Protein AF-A0A969SGY3-F1 (afdb_monomer_lite)

pLDDT: mean 82.78, std 21.82, range [33.25, 98.81]

Radius of gyration: 34.56 Å; chains: 1; bounding box: 100×70×85 Å

Foldseek 3Di:
DDPLVVCVVVPVPVSVVVQVVCVVVVVVVNHPVPVVVVVVVVVVVVLLVLLLVLLLQLLLLLLCLAQPQVVCVVVPVPDDCPVSLVSLLVSLVVNVVSCVVPVVVVVCNVVSNQVSNVSSLVSSCVVRVDDSVSDDPDRPDDPCLSNDNPHHPPPPPPPPPPPPPDDDDDDDDDDDDDDDDDDDDDDDDDDDDDDDD

Sequence (197 aa):
MTELSALYETDYTAWAKRHVELLRARRFADMDIEHLLEELSDMSKSERRELESRLLILIAHLLKWEYQYPTLSERWREFDGRSWRASITEQRKQLAVLLRQSPRLKSVLVETILAAYPDAVDLARKESRLPVETFPVPCPYTAEQLLSDDFYPGSTTTSRSFATSARATAPTSTASPSAPMSAGVRPGRSTTSPGVR

Secondary structure (DSSP, 8-state):
--HHHHHHHH-HHHHHHHHHHHHHTT-GGGS-HHHHHHHHHHHHHHHHHHHHHHHHHHHHHHHHHHHTHHHHHHH-TT---HHHHHHHHHHHHHHHHHHHH-GGGGGTHHHHHHHHHHHHHHHHHHHH---GGGS-SS----HHHHH-TT--TTS-------------PPPP-------------------------

Structure (mmCIF, N/CA/C/O backbone):
data_AF-A0A969SGY3-F1
#
_entry.id   AF-A0A969SGY3-F1
#
loop_
_atom_site.group_PDB
_atom_site.id
_atom_site.type_symbol
_atom_site.label_atom_id
_atom_site.label_alt_id
_atom_site.label_comp_id
_atom_site.label_asym_id
_atom_site.label_entity_id
_atom_site.label_seq_id
_atom_site.pdbx_PDB_ins_code
_atom_site.Cartn_x
_atom_site.Cartn_y
_atom_site.Cartn_z
_atom_site.occupancy
_atom_site.B_iso_or_equiv
_atom_site.auth_seq_id
_atom_site.auth_comp_id
_atom_site.auth_asym_id
_atom_site.auth_atom_id
_atom_site.pdbx_PDB_model_num
ATOM 1 N N . MET A 1 1 ? -32.278 5.939 18.748 1.00 56.91 1 MET A N 1
ATOM 2 C CA . MET A 1 1 ? -30.960 6.592 18.643 1.00 56.91 1 MET A CA 1
ATOM 3 C C . MET A 1 1 ? -30.470 6.793 20.064 1.00 56.91 1 MET A C 1
ATOM 5 O O . MET A 1 1 ? -31.112 7.533 20.802 1.00 56.91 1 MET A O 1
ATOM 9 N N . THR A 1 2 ? -29.486 6.013 20.505 1.00 76.50 2 THR A N 1
ATOM 10 C CA . THR A 1 2 ? -28.910 6.165 21.849 1.00 76.50 2 THR A CA 1
ATOM 11 C C . THR A 1 2 ? -27.950 7.358 21.847 1.00 76.50 2 THR A C 1
ATOM 13 O O . THR A 1 2 ? -27.523 7.815 20.788 1.00 76.50 2 THR A O 1
ATOM 16 N N . GLU A 1 3 ? -27.614 7.879 23.027 1.00 84.38 3 GLU A N 1
ATOM 17 C CA . GLU A 1 3 ? -26.604 8.940 23.178 1.00 84.38 3 GLU A CA 1
ATOM 18 C C . GLU A 1 3 ? -25.267 8.551 22.513 1.00 84.38 3 GLU A C 1
ATOM 20 O O . GLU A 1 3 ? -24.623 9.377 21.872 1.00 84.38 3 GLU A O 1
ATOM 25 N N . LEU A 1 4 ? -24.893 7.269 22.593 1.00 87.19 4 LEU A N 1
ATOM 26 C CA . LEU A 1 4 ? -23.696 6.728 21.950 1.00 87.19 4 LEU A CA 1
ATOM 27 C C . LEU A 1 4 ? -23.754 6.812 20.425 1.00 87.19 4 LEU A C 1
ATOM 29 O O . LEU A 1 4 ? -22.787 7.276 19.830 1.00 87.19 4 LEU A O 1
ATOM 33 N N . SER A 1 5 ? -24.873 6.458 19.791 1.00 87.25 5 SER A N 1
ATOM 34 C CA . SER A 1 5 ? -24.988 6.582 18.332 1.00 87.25 5 SER A CA 1
ATOM 35 C C . SER A 1 5 ? -24.851 8.038 17.868 1.00 87.25 5 SER A C 1
ATOM 37 O O . SER A 1 5 ? -24.287 8.301 16.816 1.00 87.25 5 SER A O 1
ATOM 39 N N . ALA A 1 6 ? -25.317 9.010 18.662 1.00 88.50 6 ALA A N 1
ATOM 40 C CA . ALA A 1 6 ? -25.130 10.427 18.339 1.00 88.50 6 ALA A CA 1
ATOM 41 C C . ALA A 1 6 ? -23.664 10.876 18.492 1.00 88.50 6 ALA A C 1
ATOM 43 O O . ALA A 1 6 ? -23.178 11.688 17.702 1.00 88.50 6 ALA A O 1
ATOM 44 N N . LEU A 1 7 ? -22.947 10.347 19.491 1.00 89.62 7 LEU A N 1
ATOM 45 C CA . LEU A 1 7 ? -21.517 10.611 19.668 1.00 89.62 7 LEU A CA 1
ATOM 46 C C . LEU A 1 7 ? -20.683 10.039 18.522 1.00 89.62 7 LEU A C 1
ATOM 48 O O . LEU A 1 7 ? -19.710 10.676 18.144 1.00 89.62 7 LEU A O 1
ATOM 52 N N . TYR A 1 8 ? -21.060 8.894 17.949 1.00 88.31 8 TYR A N 1
ATOM 53 C CA . TYR A 1 8 ? -20.359 8.325 16.794 1.00 88.31 8 TYR A CA 1
ATOM 54 C C . TYR A 1 8 ? -20.257 9.334 15.634 1.00 88.31 8 TYR A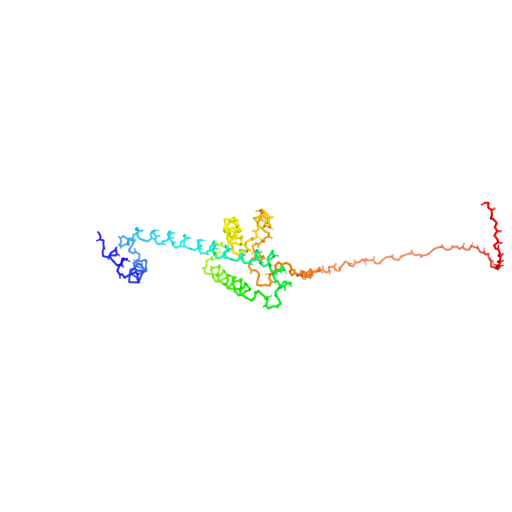 C 1
ATOM 56 O O . TYR A 1 8 ? -19.168 9.593 15.128 1.00 88.31 8 TYR A O 1
ATOM 64 N N . GLU A 1 9 ? -21.372 9.992 15.310 1.00 87.00 9 GLU A N 1
ATOM 65 C CA . GLU A 1 9 ? -21.470 10.966 14.214 1.00 87.00 9 GLU A CA 1
ATOM 66 C C . GLU A 1 9 ? -20.817 12.326 14.522 1.00 87.00 9 GLU A C 1
ATOM 68 O O . GLU A 1 9 ? -20.392 13.045 13.618 1.00 87.00 9 GLU A O 1
ATOM 73 N N . THR A 1 10 ? -20.775 12.727 15.797 1.00 91.00 10 THR A N 1
ATOM 74 C CA . THR A 1 10 ? -20.430 14.109 16.195 1.00 91.00 10 THR A CA 1
ATOM 75 C C . THR A 1 10 ? -19.079 14.243 16.895 1.00 91.00 10 THR A C 1
ATOM 77 O O . THR A 1 10 ? -18.417 15.271 16.751 1.00 91.00 10 THR A O 1
ATOM 80 N N . ASP A 1 11 ? -18.652 13.219 17.634 1.00 91.69 11 ASP A N 1
ATOM 81 C CA . ASP A 1 11 ? -17.368 13.149 18.331 1.00 91.69 11 ASP A CA 1
ATOM 82 C C . ASP A 1 11 ? -16.914 11.685 18.476 1.00 91.69 11 ASP A C 1
ATOM 84 O O . ASP A 1 11 ? -17.010 11.055 19.538 1.00 91.69 11 ASP A O 1
ATOM 88 N N . TYR A 1 12 ? -16.353 11.154 17.386 1.00 88.00 12 TYR A N 1
ATOM 89 C CA . TYR A 1 12 ? -15.798 9.800 17.325 1.00 88.00 12 TYR A CA 1
ATOM 90 C C . TYR A 1 12 ? -14.784 9.511 18.449 1.00 88.00 12 TYR A C 1
ATOM 92 O O . TYR A 1 12 ? -14.708 8.398 18.974 1.00 88.00 12 TYR A O 1
ATOM 100 N N . THR A 1 13 ? -14.003 10.515 18.870 1.00 90.00 13 THR A N 1
ATOM 101 C CA . THR A 1 13 ? -13.002 10.326 19.931 1.00 90.00 13 THR A CA 1
ATOM 102 C C . THR A 1 13 ? -13.671 10.111 21.286 1.00 90.00 13 THR A C 1
ATOM 104 O O . THR A 1 13 ? -13.245 9.236 22.051 1.00 90.00 13 THR A O 1
ATOM 107 N N . ALA A 1 14 ? -14.702 10.895 21.605 1.00 92.50 14 ALA A N 1
ATOM 108 C CA . ALA A 1 14 ? -15.499 10.700 22.810 1.00 92.50 14 ALA A CA 1
ATOM 109 C C . ALA A 1 14 ? -16.248 9.361 22.770 1.00 92.50 14 ALA A C 1
ATOM 111 O O . ALA A 1 14 ? -16.214 8.625 23.760 1.00 92.50 14 ALA A O 1
ATOM 112 N N . TRP A 1 15 ? -16.829 9.003 21.621 1.00 95.06 15 TRP A N 1
ATOM 113 C CA . TRP A 1 15 ? -17.475 7.708 21.402 1.00 95.06 15 TRP A CA 1
ATOM 114 C C . TRP A 1 15 ? -16.529 6.533 21.697 1.00 95.06 15 TRP A C 1
ATOM 116 O O . TRP A 1 15 ? -16.822 5.694 22.555 1.00 95.06 15 TRP A O 1
ATOM 126 N N . ALA A 1 16 ? -15.339 6.518 21.088 1.00 91.50 16 ALA A N 1
ATOM 127 C CA . ALA A 1 16 ? -14.356 5.452 21.275 1.00 91.50 16 ALA A CA 1
ATOM 128 C C . ALA A 1 16 ? -13.891 5.344 22.739 1.00 91.50 16 ALA A C 1
ATOM 130 O O . ALA A 1 16 ? -13.818 4.246 23.302 1.00 91.50 16 ALA A O 1
ATOM 131 N N . LYS A 1 17 ? -13.621 6.480 23.402 1.00 93.88 17 LYS A N 1
ATOM 132 C CA . LYS A 1 17 ? -13.266 6.504 24.834 1.00 93.88 17 LYS A CA 1
ATOM 133 C C . LYS A 1 17 ? -14.383 5.929 25.697 1.00 93.88 17 LYS A C 1
ATOM 135 O O . LYS A 1 17 ? -14.108 5.122 26.587 1.00 93.88 17 LYS A O 1
ATOM 140 N N . ARG A 1 18 ? -15.635 6.293 25.412 1.00 93.25 18 ARG A N 1
ATOM 141 C CA . ARG A 1 18 ? -16.793 5.809 26.161 1.00 93.25 18 ARG A CA 1
ATOM 142 C C . ARG A 1 18 ? -16.969 4.300 26.016 1.00 93.25 18 ARG A C 1
ATOM 144 O O . ARG A 1 18 ? -17.196 3.614 27.011 1.00 93.25 18 ARG A O 1
ATOM 151 N N . HIS A 1 19 ? -16.765 3.759 24.818 1.00 92.19 19 HIS A N 1
ATOM 152 C CA . HIS A 1 19 ? -16.762 2.314 24.591 1.00 92.19 19 HIS A CA 1
ATOM 153 C C . HIS A 1 19 ? -15.654 1.585 25.362 1.00 92.19 19 HIS A C 1
ATOM 155 O O . HIS A 1 19 ? -15.905 0.529 25.946 1.00 92.19 19 HIS A O 1
ATOM 161 N N . VAL A 1 20 ? -14.450 2.159 25.448 1.00 94.31 20 VAL A N 1
ATOM 162 C CA . VAL A 1 20 ? -13.361 1.603 26.272 1.00 94.31 20 VAL A CA 1
ATOM 163 C C . VAL A 1 20 ? -13.741 1.568 27.757 1.00 94.31 20 VAL A C 1
ATOM 165 O O . VAL A 1 20 ? -13.454 0.584 28.443 1.00 94.31 20 VAL A O 1
ATOM 168 N N . GLU A 1 21 ? -14.397 2.609 28.272 1.00 95.56 21 GLU A N 1
ATOM 169 C CA . GLU A 1 21 ? -14.889 2.639 29.655 1.00 95.56 21 GLU A CA 1
ATOM 170 C C . GLU A 1 21 ? -15.954 1.568 29.915 1.00 95.56 21 GLU A C 1
ATOM 172 O O . GLU A 1 21 ? -15.866 0.845 30.910 1.00 95.56 21 GLU A O 1
ATOM 177 N N . LEU A 1 22 ? -16.927 1.426 29.010 1.00 95.44 22 LEU A N 1
ATOM 178 C CA . LEU A 1 22 ? -17.984 0.416 29.116 1.00 95.44 22 LEU A CA 1
ATOM 179 C C . LEU A 1 22 ? -17.416 -1.007 29.086 1.00 95.44 22 LEU A C 1
ATOM 181 O O . LEU A 1 22 ? -17.803 -1.837 29.912 1.00 95.44 22 LEU A O 1
ATOM 185 N N . LEU A 1 23 ? -16.441 -1.271 28.209 1.00 94.38 23 LEU A N 1
ATOM 186 C CA . LEU A 1 23 ? -15.725 -2.547 28.143 1.00 94.38 23 LEU A CA 1
ATOM 187 C C . LEU A 1 23 ? -14.988 -2.859 29.450 1.00 94.38 23 LEU A C 1
ATOM 189 O O . LEU A 1 23 ? -15.112 -3.964 29.982 1.00 94.38 23 LEU A O 1
ATOM 193 N N . ARG A 1 24 ? -14.261 -1.884 30.013 1.00 95.38 24 ARG A N 1
ATOM 194 C CA . ARG A 1 24 ? -13.569 -2.044 31.307 1.00 95.38 24 ARG A CA 1
ATOM 195 C C . ARG A 1 24 ? -14.544 -2.320 32.450 1.00 95.38 24 ARG A C 1
ATOM 197 O O . ARG A 1 24 ? -14.243 -3.132 33.320 1.00 95.38 24 ARG A O 1
ATOM 204 N N . ALA A 1 25 ? -15.713 -1.684 32.423 1.00 96.88 25 ALA A N 1
ATOM 205 C CA . ALA A 1 25 ? -16.777 -1.880 33.403 1.00 96.88 25 ALA A CA 1
ATOM 206 C C . ALA A 1 25 ? -17.641 -3.132 33.146 1.00 96.88 25 ALA A C 1
ATOM 208 O O . ALA A 1 25 ? -18.544 -3.405 33.933 1.00 96.88 25 ALA A O 1
ATOM 209 N N . ARG A 1 26 ? -17.389 -3.888 32.062 1.00 94.62 26 ARG A N 1
ATOM 210 C CA . ARG A 1 26 ? -18.200 -5.038 31.608 1.00 94.62 26 ARG A CA 1
ATOM 211 C C . ARG A 1 26 ? -19.684 -4.704 31.396 1.00 94.62 26 ARG A C 1
ATOM 213 O O . ARG A 1 26 ? -20.555 -5.558 31.551 1.00 94.62 26 ARG A O 1
ATOM 220 N N . ARG A 1 27 ? -19.979 -3.459 31.021 1.00 95.00 27 ARG A N 1
ATOM 221 C CA . ARG A 1 27 ? -21.333 -2.953 30.758 1.00 95.00 27 ARG A CA 1
ATOM 222 C C . ARG A 1 27 ? -21.733 -3.180 29.299 1.00 95.00 27 ARG A C 1
ATOM 224 O O . ARG A 1 27 ? -21.951 -2.238 28.547 1.00 95.00 27 ARG A O 1
ATOM 231 N N . PHE A 1 28 ? -21.805 -4.446 28.890 1.00 91.19 28 PHE A N 1
ATOM 232 C CA . PHE A 1 28 ? -22.033 -4.817 27.485 1.00 91.19 28 PHE A CA 1
ATOM 233 C C . PHE A 1 28 ? -23.412 -4.407 26.955 1.00 91.19 28 PHE A C 1
ATOM 235 O O . PHE A 1 28 ? -23.543 -4.101 25.777 1.00 91.19 28 PHE A O 1
ATOM 242 N N . ALA A 1 29 ? -24.426 -4.362 27.824 1.00 92.25 29 ALA A N 1
ATOM 243 C CA . ALA A 1 29 ? -25.788 -3.976 27.450 1.00 92.25 29 ALA A CA 1
ATOM 244 C C . ALA A 1 29 ? -25.916 -2.497 27.043 1.00 92.25 29 ALA A C 1
ATOM 246 O O . ALA A 1 29 ? -26.870 -2.134 26.367 1.00 92.25 29 ALA A O 1
ATOM 247 N N . ASP A 1 30 ? -24.962 -1.658 27.453 1.00 91.56 30 ASP A N 1
ATOM 248 C CA . ASP A 1 30 ? -24.958 -0.224 27.159 1.00 91.56 30 ASP A CA 1
ATOM 249 C C . ASP A 1 30 ? -24.108 0.120 25.928 1.00 91.56 30 ASP A C 1
ATOM 251 O O . ASP A 1 30 ? -23.945 1.293 25.608 1.00 91.56 30 ASP A O 1
ATOM 255 N N . MET A 1 31 ? -23.508 -0.875 25.270 1.00 91.62 31 MET A N 1
ATOM 256 C CA . MET A 1 31 ? -22.640 -0.653 24.119 1.00 91.62 31 MET A CA 1
ATOM 257 C C . MET A 1 31 ? -23.457 -0.487 22.838 1.00 91.62 31 MET A C 1
ATOM 259 O O . MET A 1 31 ? -24.392 -1.239 22.576 1.00 91.62 31 MET A O 1
ATOM 263 N N . ASP A 1 32 ? -23.037 0.452 21.997 1.00 90.50 32 ASP A N 1
ATOM 264 C CA . ASP A 1 32 ? -23.477 0.542 20.607 1.00 90.50 32 ASP A CA 1
ATOM 265 C C . ASP A 1 32 ? -22.787 -0.536 19.749 1.00 90.50 32 ASP A C 1
ATOM 267 O O . ASP A 1 32 ? -21.682 -0.349 19.238 1.00 90.50 32 ASP A O 1
ATOM 271 N N . ILE A 1 33 ? -23.394 -1.724 19.691 1.00 92.25 33 ILE A N 1
ATOM 272 C CA . ILE A 1 33 ? -22.814 -2.895 19.016 1.00 92.25 33 ILE A CA 1
ATOM 273 C C . ILE A 1 33 ? -22.800 -2.735 17.491 1.00 92.25 33 ILE A C 1
ATOM 275 O O . ILE A 1 33 ? -21.865 -3.217 16.858 1.00 92.25 33 ILE A O 1
ATOM 279 N N . GLU A 1 34 ? -23.786 -2.051 16.911 1.00 91.06 34 GLU A N 1
ATOM 280 C CA . GLU A 1 34 ? -23.897 -1.876 15.457 1.00 91.06 34 GLU A CA 1
ATOM 281 C C . GLU A 1 34 ? -22.706 -1.076 14.912 1.00 91.06 34 GLU A C 1
ATOM 283 O O . GLU A 1 34 ? -21.939 -1.598 14.102 1.00 91.06 34 GLU A O 1
ATOM 288 N N . HIS A 1 35 ? -22.461 0.125 15.450 1.00 89.81 35 HIS A N 1
ATOM 289 C CA . HIS A 1 35 ? -21.325 0.951 15.025 1.00 89.81 35 HIS A CA 1
ATOM 290 C C . HIS A 1 35 ? -19.973 0.302 15.368 1.00 89.81 35 HIS A C 1
ATOM 292 O O . HIS A 1 35 ? -19.006 0.441 14.628 1.00 89.81 35 HIS A O 1
ATOM 298 N N . LEU A 1 36 ? -19.880 -0.480 16.452 1.00 91.00 36 LEU A N 1
ATOM 299 C CA . LEU A 1 36 ? -18.666 -1.255 16.737 1.00 91.00 36 LEU A CA 1
ATOM 300 C C . LEU A 1 36 ? -18.384 -2.341 15.693 1.00 91.00 36 LEU A C 1
ATOM 302 O O . LEU A 1 36 ? -17.225 -2.561 15.342 1.00 91.00 36 LEU A O 1
ATOM 306 N N . LEU A 1 37 ? -19.410 -3.064 15.240 1.00 90.19 37 LEU A N 1
ATOM 307 C CA . LEU A 1 37 ? -19.256 -4.090 14.207 1.00 90.19 37 LEU A CA 1
ATOM 308 C C . LEU A 1 37 ? -18.882 -3.471 12.862 1.00 90.19 37 LEU A C 1
ATOM 310 O O . LEU A 1 37 ? -18.066 -4.051 12.137 1.00 90.19 37 LEU A O 1
ATOM 314 N N . GLU A 1 38 ? -19.448 -2.307 12.555 1.00 87.69 38 GLU A N 1
ATOM 315 C CA . GLU A 1 38 ? -19.081 -1.503 11.394 1.00 87.69 38 GLU A CA 1
ATOM 316 C C . GLU A 1 38 ? -17.604 -1.107 11.453 1.00 87.69 38 GLU A C 1
ATOM 318 O O . GLU A 1 38 ? -16.843 -1.511 10.574 1.00 87.69 38 GLU A O 1
ATOM 323 N N . GL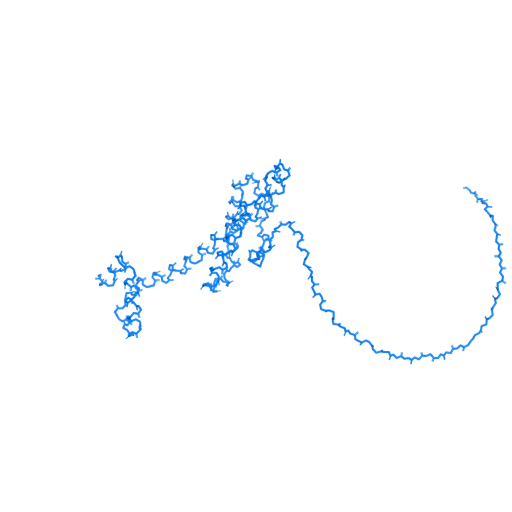U A 1 39 ? -17.157 -0.470 12.539 1.00 89.50 39 GLU A N 1
ATOM 324 C CA . GLU A 1 39 ? -15.758 -0.061 12.715 1.00 89.50 39 GLU A CA 1
ATOM 325 C C . GLU A 1 39 ? -14.785 -1.240 12.638 1.00 89.50 39 GLU A C 1
ATOM 327 O O . GLU A 1 39 ? -13.778 -1.189 11.933 1.00 89.50 39 GLU A O 1
ATOM 332 N N . LEU A 1 40 ? -15.085 -2.358 13.305 1.00 86.56 40 LEU A N 1
ATOM 333 C CA . LEU A 1 40 ? -14.230 -3.548 13.245 1.00 86.56 40 LEU A CA 1
ATOM 334 C C . LEU A 1 40 ? -14.146 -4.125 11.826 1.00 86.56 40 LEU A C 1
ATOM 336 O O . LEU A 1 40 ? -13.074 -4.555 11.384 1.00 86.56 40 LEU A O 1
ATOM 340 N N . SER A 1 41 ? -15.266 -4.131 11.102 1.00 84.75 41 SER A N 1
ATOM 341 C CA . SER A 1 41 ? -15.307 -4.589 9.715 1.00 84.75 41 SER A CA 1
ATOM 342 C C . SER A 1 41 ? -14.520 -3.649 8.809 1.00 84.75 41 SER A C 1
ATOM 344 O O . SER A 1 41 ? -13.729 -4.110 7.981 1.00 84.75 41 SER A O 1
ATOM 346 N N . ASP A 1 42 ? -14.690 -2.346 8.977 1.00 85.56 42 ASP A N 1
ATOM 347 C CA . ASP A 1 42 ? -14.100 -1.336 8.114 1.00 85.56 42 ASP A CA 1
ATOM 348 C C . ASP A 1 42 ? -12.613 -1.132 8.372 1.00 85.56 42 ASP A C 1
ATOM 350 O O . ASP A 1 42 ? -11.857 -1.030 7.405 1.00 85.56 42 ASP A O 1
ATOM 354 N N . MET A 1 43 ? -12.152 -1.239 9.620 1.00 83.88 43 MET A N 1
ATOM 355 C CA . MET A 1 43 ? -10.726 -1.327 9.941 1.00 83.88 43 MET A CA 1
ATOM 356 C C . MET A 1 43 ? -10.063 -2.479 9.175 1.00 83.88 43 MET A C 1
ATOM 358 O O . MET A 1 43 ? -9.063 -2.273 8.487 1.00 83.88 43 MET A O 1
ATOM 362 N N . SER A 1 44 ? -10.655 -3.679 9.211 1.00 81.12 44 SER A N 1
ATOM 363 C CA . SER A 1 44 ? -10.083 -4.852 8.533 1.00 81.12 44 SER A CA 1
ATOM 364 C C . SER A 1 44 ? -10.052 -4.713 7.003 1.00 81.12 44 SER A C 1
ATOM 366 O O . SER A 1 44 ? -9.108 -5.165 6.349 1.00 81.12 44 SER A O 1
ATOM 368 N N . LYS A 1 45 ? -11.065 -4.061 6.413 1.00 88.88 45 LYS A N 1
ATOM 369 C CA . LYS A 1 45 ? -11.111 -3.761 4.974 1.00 88.88 45 LYS A CA 1
ATOM 370 C C . LYS A 1 45 ? -10.104 -2.676 4.607 1.00 88.88 45 LYS A C 1
ATOM 372 O O . LYS A 1 45 ? -9.458 -2.787 3.569 1.00 88.88 45 LYS A O 1
ATOM 377 N N . SER A 1 46 ? -9.979 -1.642 5.435 1.00 91.31 46 SER A N 1
ATOM 378 C CA . SER A 1 46 ? -9.074 -0.515 5.219 1.00 91.31 46 SER A CA 1
ATOM 379 C C . SER A 1 46 ? -7.621 -0.980 5.180 1.00 91.31 46 SER A C 1
ATOM 381 O O . SER A 1 46 ? -6.925 -0.712 4.206 1.00 91.31 46 SER A O 1
ATOM 383 N N . GLU A 1 47 ? -7.200 -1.797 6.149 1.00 92.81 47 GLU A N 1
ATOM 384 C CA . GLU A 1 47 ? -5.851 -2.378 6.188 1.00 92.81 47 GLU A CA 1
ATOM 385 C C . GLU A 1 47 ? -5.528 -3.218 4.941 1.00 92.81 47 GLU A C 1
ATOM 387 O O . GLU A 1 47 ? -4.425 -3.143 4.395 1.00 92.81 47 GLU A O 1
ATOM 392 N N . ARG A 1 48 ? -6.498 -4.009 4.458 1.00 93.31 48 ARG A N 1
ATOM 393 C CA . ARG A 1 48 ? -6.345 -4.803 3.227 1.00 93.31 48 ARG A CA 1
ATOM 394 C C . ARG A 1 48 ? -6.235 -3.921 1.985 1.00 93.31 48 ARG A C 1
ATOM 396 O O . ARG A 1 48 ? -5.346 -4.147 1.170 1.00 93.31 48 ARG A O 1
ATOM 403 N N . ARG A 1 49 ? -7.098 -2.908 1.857 1.00 95.88 49 ARG A N 1
ATOM 404 C CA . ARG A 1 49 ? -7.051 -1.939 0.748 1.00 95.88 49 ARG A CA 1
ATOM 405 C C . ARG A 1 49 ? -5.747 -1.149 0.752 1.00 95.88 49 ARG A C 1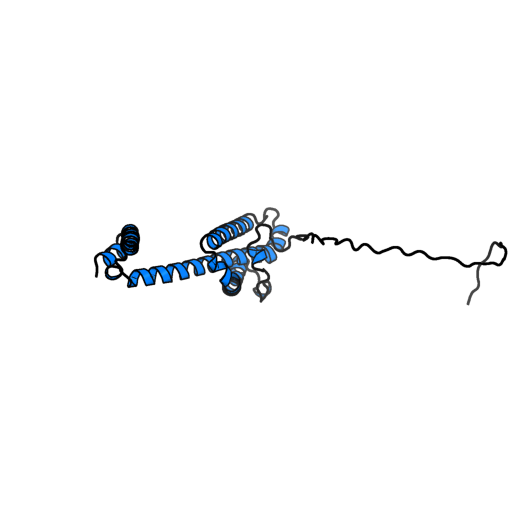
ATOM 407 O O . ARG A 1 49 ? -5.191 -0.875 -0.307 1.00 95.88 49 ARG A O 1
ATOM 414 N N . GLU A 1 50 ? -5.246 -0.790 1.931 1.00 97.56 50 GLU A N 1
ATOM 415 C CA . GLU A 1 50 ? -3.963 -0.112 2.070 1.00 97.56 50 GLU A CA 1
ATOM 416 C C . GLU A 1 50 ? -2.812 -1.014 1.614 1.00 97.56 50 GLU A C 1
ATOM 418 O O . GLU A 1 50 ? -1.969 -0.573 0.832 1.00 97.56 50 GLU A O 1
ATOM 423 N N . LEU A 1 51 ? -2.796 -2.282 2.041 1.00 98.31 51 LEU A N 1
ATOM 424 C CA . LEU A 1 51 ? -1.805 -3.260 1.590 1.00 98.31 51 LEU A CA 1
ATOM 425 C C . LEU A 1 51 ? -1.803 -3.385 0.061 1.00 98.31 51 LEU A C 1
ATOM 427 O O . LEU A 1 51 ? -0.748 -3.280 -0.564 1.00 98.31 51 LEU A O 1
ATOM 431 N N . GLU A 1 52 ? -2.981 -3.573 -0.530 1.00 98.38 52 GLU A N 1
ATOM 432 C CA . GLU A 1 52 ? -3.169 -3.716 -1.974 1.00 98.38 52 GLU A CA 1
ATOM 433 C C . GLU A 1 52 ? -2.708 -2.476 -2.743 1.00 98.38 52 GLU A C 1
ATOM 435 O O . GLU A 1 52 ? -1.888 -2.586 -3.652 1.00 98.38 52 GLU A O 1
ATOM 440 N N . SER A 1 53 ? -3.145 -1.287 -2.324 1.00 98.44 53 SER A N 1
ATOM 441 C CA . SER A 1 53 ? -2.759 -0.012 -2.939 1.00 98.44 53 SER A CA 1
ATOM 442 C C . SER A 1 53 ? -1.243 0.208 -2.907 1.00 98.44 53 SER A C 1
ATOM 444 O O . SER A 1 53 ? -0.628 0.564 -3.915 1.00 98.44 53 SER A O 1
ATOM 446 N N . ARG A 1 54 ? -0.598 -0.073 -1.768 1.00 98.50 54 ARG A N 1
ATOM 447 C CA . ARG A 1 54 ? 0.859 0.069 -1.631 1.00 98.50 54 ARG A CA 1
ATOM 448 C C . ARG A 1 54 ? 1.620 -0.919 -2.509 1.00 98.50 54 ARG A C 1
ATOM 450 O O . ARG A 1 54 ? 2.604 -0.534 -3.143 1.00 98.50 54 ARG A O 1
ATOM 457 N N . LEU A 1 55 ? 1.166 -2.172 -2.569 1.00 98.75 55 LEU A N 1
ATOM 458 C CA . LEU A 1 55 ? 1.752 -3.194 -3.439 1.00 98.75 55 LEU A CA 1
ATOM 459 C C . LEU A 1 55 ? 1.585 -2.838 -4.914 1.00 98.75 55 LEU A C 1
ATOM 461 O O . LEU A 1 55 ? 2.556 -2.932 -5.656 1.00 98.75 55 LEU A O 1
ATOM 465 N N . LEU A 1 56 ? 0.406 -2.369 -5.326 1.00 98.69 56 LEU A N 1
ATOM 466 C CA . LEU A 1 56 ? 0.131 -1.932 -6.693 1.00 98.69 56 LEU A CA 1
ATOM 467 C C . LEU A 1 56 ? 1.138 -0.864 -7.133 1.00 98.69 56 LEU A C 1
ATOM 469 O O . LEU A 1 56 ? 1.816 -1.025 -8.149 1.00 98.69 56 LEU A O 1
ATOM 473 N N . ILE A 1 57 ? 1.292 0.203 -6.342 1.00 98.75 57 ILE A N 1
ATOM 474 C CA . ILE A 1 57 ? 2.215 1.298 -6.668 1.00 98.75 57 ILE A CA 1
ATOM 475 C C . ILE A 1 57 ? 3.669 0.819 -6.671 1.00 98.75 57 ILE A C 1
ATOM 477 O O . ILE A 1 57 ? 4.431 1.198 -7.567 1.00 98.75 57 ILE A O 1
ATOM 481 N N . LEU A 1 58 ? 4.062 -0.008 -5.698 1.00 98.81 58 LEU A N 1
ATOM 482 C CA . LEU A 1 58 ? 5.408 -0.575 -5.625 1.00 98.81 58 LEU A CA 1
ATOM 483 C C . LEU A 1 58 ? 5.727 -1.412 -6.869 1.00 98.81 58 LEU A C 1
ATOM 485 O O . LEU A 1 58 ? 6.737 -1.173 -7.530 1.00 98.81 58 LEU A O 1
ATOM 489 N N . ILE A 1 59 ? 4.851 -2.360 -7.205 1.00 98.69 59 ILE A N 1
ATOM 490 C CA . ILE A 1 59 ? 5.001 -3.250 -8.357 1.00 98.69 59 ILE A CA 1
ATOM 491 C C . ILE A 1 59 ? 5.051 -2.428 -9.647 1.00 98.69 59 ILE A C 1
ATOM 493 O O . ILE A 1 59 ? 5.944 -2.649 -10.459 1.00 98.69 59 ILE A O 1
ATOM 497 N N . ALA A 1 60 ? 4.172 -1.438 -9.826 1.00 98.56 60 ALA A N 1
ATOM 498 C CA . ALA A 1 60 ? 4.162 -0.601 -11.027 1.00 98.56 60 ALA A CA 1
ATOM 499 C C . ALA A 1 60 ? 5.494 0.143 -11.229 1.00 98.56 60 ALA A C 1
ATOM 501 O O . ALA A 1 60 ? 6.018 0.215 -12.343 1.00 98.56 60 ALA A O 1
ATOM 502 N N . HIS A 1 61 ? 6.087 0.663 -10.150 1.00 98.25 61 HIS A N 1
ATOM 503 C CA . HIS A 1 61 ? 7.389 1.325 -10.223 1.00 98.25 61 HIS A CA 1
ATOM 504 C C . HIS A 1 61 ? 8.540 0.344 -10.460 1.00 98.25 61 HIS A C 1
ATOM 506 O O . HIS A 1 61 ? 9.473 0.699 -11.180 1.00 98.25 61 HIS A O 1
ATOM 512 N N . LEU A 1 62 ? 8.476 -0.876 -9.919 1.00 98.25 62 LEU A N 1
ATOM 513 C CA . LEU A 1 62 ? 9.453 -1.929 -10.212 1.00 98.25 62 LEU A CA 1
ATOM 514 C C . LEU A 1 62 ? 9.365 -2.398 -11.671 1.00 98.25 62 LEU A C 1
ATOM 516 O O . LEU A 1 62 ? 10.402 -2.534 -12.312 1.00 98.25 62 LEU A O 1
ATOM 520 N N . LEU A 1 63 ? 8.161 -2.523 -12.239 1.00 98.06 63 LEU A N 1
ATOM 521 C CA . LEU A 1 63 ? 7.974 -2.830 -13.662 1.00 98.06 63 LEU A CA 1
ATOM 522 C C . LEU A 1 63 ? 8.556 -1.723 -14.551 1.00 98.06 63 LEU A C 1
ATOM 524 O O . LEU A 1 63 ? 9.280 -1.999 -15.504 1.00 98.06 63 LEU A O 1
ATOM 528 N N . LYS A 1 64 ? 8.301 -0.449 -14.231 1.00 97.12 64 LYS A N 1
ATOM 529 C CA . LYS A 1 64 ? 8.930 0.674 -14.949 1.00 97.12 64 LYS A CA 1
ATOM 530 C C . LYS A 1 64 ? 10.449 0.654 -14.795 1.00 97.12 64 LYS A C 1
ATOM 532 O O . LYS A 1 64 ? 11.169 0.912 -15.757 1.00 97.12 64 LYS A O 1
ATOM 537 N N . TRP A 1 65 ? 10.947 0.324 -13.607 1.00 96.94 65 TRP A N 1
ATOM 538 C CA . TRP A 1 65 ? 12.377 0.169 -13.374 1.00 96.94 65 TRP A CA 1
ATOM 539 C C . TRP A 1 65 ? 12.981 -0.943 -14.239 1.00 96.94 65 TRP A C 1
ATOM 541 O O . TRP A 1 65 ? 14.017 -0.739 -14.852 1.00 96.94 65 TRP A O 1
ATOM 551 N N . GLU A 1 66 ? 12.339 -2.098 -14.343 1.00 96.94 66 GLU A N 1
ATOM 552 C CA . GLU A 1 66 ? 12.874 -3.222 -15.110 1.00 96.94 66 GLU A CA 1
ATOM 553 C C . GLU A 1 66 ? 12.782 -3.003 -16.624 1.00 96.94 66 GLU A C 1
ATOM 555 O O . GLU A 1 66 ? 13.749 -3.230 -17.349 1.00 96.94 66 GLU A O 1
ATOM 560 N N . TYR A 1 67 ? 11.633 -2.519 -17.100 1.00 96.12 67 TYR A N 1
ATOM 561 C CA . TYR A 1 67 ? 11.299 -2.535 -18.525 1.00 96.12 67 TYR A CA 1
ATOM 562 C C . TYR A 1 67 ? 11.394 -1.170 -19.217 1.00 96.12 67 TYR A C 1
ATOM 564 O O . TYR A 1 67 ? 11.473 -1.115 -20.442 1.00 96.12 67 TYR A O 1
ATOM 572 N N . GLN A 1 68 ? 11.394 -0.056 -18.474 1.00 95.38 68 GLN A N 1
ATOM 573 C CA . GLN A 1 68 ? 11.452 1.297 -19.048 1.00 95.38 68 GLN A CA 1
ATOM 574 C C . GLN A 1 68 ? 12.778 2.012 -18.753 1.00 95.38 68 GLN A C 1
ATOM 576 O O . GLN A 1 68 ? 13.290 2.744 -19.605 1.00 95.38 68 GLN A O 1
ATOM 581 N N . TYR A 1 69 ? 13.340 1.822 -17.556 1.00 95.38 69 TYR A N 1
ATOM 582 C CA . TYR A 1 69 ? 14.553 2.521 -17.127 1.00 95.38 69 TYR A CA 1
ATOM 583 C C . TYR A 1 69 ? 15.753 2.312 -18.064 1.00 95.38 69 TYR A C 1
ATOM 585 O O . TYR A 1 69 ? 16.353 3.329 -18.420 1.00 95.38 69 TYR A O 1
ATOM 593 N N . PRO A 1 70 ? 16.096 1.081 -18.518 1.00 93.94 70 PRO A N 1
ATOM 594 C CA . PRO A 1 70 ? 17.288 0.871 -19.341 1.00 93.94 70 PRO A CA 1
ATOM 595 C C . PRO A 1 70 ? 17.272 1.754 -20.595 1.00 93.94 70 PRO A C 1
ATOM 597 O O . PRO A 1 70 ? 18.171 2.569 -20.796 1.00 93.94 70 PRO A O 1
ATOM 600 N N . THR A 1 71 ? 16.165 1.727 -21.342 1.00 92.88 71 THR A N 1
ATOM 601 C CA . THR A 1 71 ? 15.986 2.531 -22.558 1.00 92.88 71 THR A CA 1
ATOM 602 C C . THR A 1 71 ? 16.009 4.037 -22.291 1.00 92.88 71 THR A C 1
ATOM 604 O O . THR A 1 71 ? 16.578 4.797 -23.075 1.00 92.88 71 THR A O 1
ATOM 607 N N . LEU A 1 72 ? 15.386 4.508 -21.203 1.00 94.19 72 LEU A N 1
ATOM 608 C CA . LEU A 1 72 ? 15.385 5.939 -20.887 1.00 94.19 72 LEU A CA 1
ATOM 609 C C . LEU A 1 72 ? 16.757 6.437 -20.438 1.00 94.19 72 LEU A C 1
ATOM 611 O O . LEU A 1 72 ? 17.145 7.530 -20.842 1.00 94.19 72 LEU A O 1
ATOM 615 N N . SER A 1 73 ? 17.478 5.649 -19.642 1.00 92.31 73 SER A N 1
ATOM 616 C CA . SER A 1 73 ? 18.808 6.008 -19.142 1.00 92.31 73 SER A CA 1
ATOM 617 C C . SER A 1 73 ? 19.858 6.061 -20.258 1.00 92.31 73 SER A C 1
ATOM 619 O O . SER A 1 73 ? 20.725 6.932 -20.248 1.00 92.31 73 SER A O 1
ATOM 621 N N . GLU A 1 74 ? 19.735 5.200 -21.274 1.00 91.94 74 GLU A N 1
ATOM 622 C CA . GLU A 1 74 ? 20.571 5.246 -22.478 1.00 91.94 74 GLU A CA 1
ATOM 623 C C . GLU A 1 74 ? 20.239 6.454 -23.365 1.00 91.94 74 GLU A C 1
ATOM 625 O O . GLU A 1 74 ? 21.134 7.109 -23.901 1.00 91.94 74 GLU A O 1
ATOM 630 N N . ARG A 1 75 ? 18.946 6.771 -23.521 1.00 94.12 75 ARG A N 1
ATOM 631 C CA . ARG A 1 75 ? 18.483 7.851 -24.404 1.00 94.12 75 ARG A CA 1
ATOM 632 C C . ARG A 1 75 ? 18.692 9.245 -23.814 1.00 94.12 75 ARG A C 1
ATOM 634 O O . ARG A 1 75 ? 18.976 10.185 -24.555 1.00 94.12 75 ARG A O 1
ATOM 641 N N . TRP A 1 76 ? 18.514 9.397 -22.505 1.00 93.44 76 TRP A N 1
ATOM 642 C CA . TRP A 1 76 ? 18.526 10.683 -21.814 1.00 93.44 76 TRP A CA 1
ATOM 643 C C . TRP A 1 76 ? 19.537 10.651 -20.673 1.00 93.44 76 TRP A C 1
ATOM 645 O O . TRP A 1 76 ? 19.244 10.167 -19.586 1.00 93.44 76 TRP A O 1
ATOM 655 N N . ARG A 1 77 ? 20.715 11.242 -20.891 1.00 88.44 77 ARG A N 1
ATOM 656 C CA . ARG A 1 77 ? 21.828 11.225 -19.922 1.00 88.44 77 ARG A CA 1
ATOM 657 C C . ARG A 1 77 ? 21.479 11.798 -18.538 1.00 88.44 77 ARG A C 1
ATOM 659 O O . ARG A 1 77 ? 22.116 11.445 -17.554 1.00 88.44 77 ARG A O 1
ATOM 666 N N . GLU A 1 78 ? 20.506 12.702 -18.462 1.00 91.56 78 GLU A N 1
ATOM 667 C CA . GLU A 1 78 ? 20.047 13.308 -17.201 1.00 91.56 78 GLU A CA 1
ATOM 668 C C . GLU A 1 78 ? 19.021 12.444 -16.452 1.00 91.56 78 GLU A C 1
ATOM 670 O O . GLU A 1 78 ? 18.725 12.704 -15.284 1.00 91.56 78 GLU A O 1
ATOM 675 N N . PHE A 1 79 ? 18.469 11.421 -17.110 1.00 92.19 79 PHE A N 1
ATOM 676 C CA . PHE A 1 79 ? 17.494 10.523 -16.519 1.00 92.19 79 PHE A CA 1
ATOM 677 C C . PHE A 1 79 ? 18.197 9.419 -15.727 1.00 92.19 79 PHE A C 1
ATOM 679 O O . PHE A 1 79 ? 18.825 8.527 -16.287 1.00 92.19 79 PHE A O 1
ATOM 686 N N . ASP A 1 80 ? 18.044 9.457 -14.407 1.00 91.38 80 ASP A N 1
ATOM 687 C CA . ASP A 1 80 ? 18.669 8.504 -13.485 1.00 91.38 80 ASP A CA 1
ATOM 688 C C . ASP A 1 80 ? 17.657 7.799 -12.564 1.00 91.38 80 ASP A C 1
ATOM 690 O O . ASP A 1 80 ? 18.025 7.121 -11.600 1.00 91.38 80 ASP A O 1
ATOM 694 N N . GLY A 1 81 ? 16.358 7.952 -12.845 1.00 93.56 81 GLY A N 1
ATOM 695 C CA . GLY A 1 81 ? 15.292 7.230 -12.149 1.00 93.56 81 GLY A CA 1
ATOM 696 C C . GLY A 1 81 ? 15.154 7.574 -10.662 1.00 93.56 81 GLY A C 1
ATOM 697 O O . GLY A 1 81 ? 14.550 6.799 -9.919 1.00 93.56 81 GLY A O 1
ATOM 698 N N . ARG A 1 82 ? 15.694 8.713 -10.193 1.00 94.88 82 ARG A N 1
ATOM 699 C CA . ARG A 1 82 ? 15.595 9.141 -8.780 1.00 94.88 82 ARG A CA 1
ATOM 700 C C . ARG A 1 82 ? 14.166 9.181 -8.252 1.00 94.88 82 ARG A C 1
ATOM 702 O O . ARG A 1 82 ? 13.926 8.717 -7.143 1.00 94.88 82 ARG A O 1
ATOM 709 N N . SER A 1 83 ? 13.222 9.704 -9.035 1.00 94.00 83 SER A N 1
ATOM 710 C CA . SER A 1 83 ? 11.814 9.772 -8.626 1.00 94.00 83 SER A CA 1
ATOM 711 C C . SER A 1 83 ? 11.204 8.382 -8.444 1.00 94.00 83 SER A C 1
ATOM 713 O O . SER A 1 83 ? 10.466 8.158 -7.491 1.00 94.00 83 SER A O 1
ATOM 715 N N . TRP A 1 84 ? 11.556 7.421 -9.301 1.00 95.75 84 TRP A N 1
ATOM 716 C CA . TRP A 1 84 ? 11.055 6.051 -9.190 1.00 95.75 84 TRP A CA 1
ATOM 717 C C . TRP A 1 84 ? 11.661 5.327 -7.992 1.00 95.75 84 TRP A C 1
ATOM 719 O O . TRP A 1 84 ? 10.926 4.695 -7.240 1.00 95.75 84 TRP A O 1
ATOM 729 N N . ARG A 1 85 ? 12.970 5.490 -7.753 1.00 96.19 85 ARG A N 1
ATOM 730 C CA . ARG A 1 85 ? 13.626 4.998 -6.530 1.00 96.19 85 ARG A CA 1
ATOM 731 C C . ARG A 1 85 ? 12.993 5.581 -5.272 1.00 96.19 85 ARG A C 1
ATOM 733 O O . ARG A 1 85 ? 12.749 4.840 -4.328 1.00 96.19 85 ARG A O 1
ATOM 740 N N . ALA A 1 86 ? 12.690 6.879 -5.262 1.00 97.50 86 ALA A N 1
ATOM 741 C CA . ALA A 1 86 ? 12.016 7.514 -4.134 1.00 97.50 86 ALA A CA 1
ATOM 742 C C . ALA A 1 86 ? 10.640 6.882 -3.866 1.00 97.50 86 ALA A C 1
ATOM 744 O O . ALA A 1 86 ? 10.356 6.530 -2.723 1.00 97.50 86 ALA A O 1
ATOM 745 N N . SER A 1 87 ? 9.828 6.657 -4.907 1.00 97.81 87 SER A N 1
ATOM 746 C CA . SER A 1 87 ? 8.534 5.975 -4.766 1.00 97.81 87 SER A CA 1
ATOM 747 C C . SER A 1 87 ? 8.680 4.530 -4.276 1.00 97.81 87 SER A C 1
ATOM 749 O O . SER A 1 87 ? 7.942 4.128 -3.383 1.00 97.81 87 SER A O 1
ATOM 751 N N . ILE A 1 88 ? 9.638 3.757 -4.804 1.00 98.38 88 ILE A N 1
ATOM 752 C CA . ILE A 1 88 ? 9.901 2.371 -4.369 1.00 98.38 88 ILE A CA 1
ATOM 753 C C . ILE A 1 88 ? 10.268 2.336 -2.881 1.00 98.38 88 ILE A C 1
ATOM 755 O O . ILE A 1 88 ? 9.652 1.599 -2.110 1.00 98.38 88 ILE A O 1
ATOM 759 N N . THR A 1 89 ? 11.227 3.167 -2.466 1.00 98.12 89 THR A N 1
ATOM 760 C CA . THR A 1 89 ? 11.663 3.272 -1.067 1.00 98.12 89 THR A CA 1
ATOM 761 C C . THR A 1 89 ? 10.513 3.674 -0.149 1.00 98.12 89 THR A C 1
ATOM 763 O O . THR A 1 89 ? 10.340 3.087 0.918 1.00 98.12 89 THR A O 1
ATOM 766 N N . GLU A 1 90 ? 9.696 4.646 -0.560 1.00 98.38 90 GLU A N 1
ATOM 767 C CA . GLU A 1 90 ? 8.552 5.088 0.236 1.00 98.38 90 GLU A CA 1
ATOM 768 C C . GLU A 1 90 ? 7.509 3.976 0.388 1.00 98.38 90 GLU A C 1
ATOM 770 O O . GLU A 1 90 ? 7.093 3.685 1.509 1.00 98.38 90 GLU A O 1
ATOM 775 N N . GLN A 1 91 ? 7.129 3.287 -0.696 1.00 98.56 91 GLN A N 1
ATOM 776 C CA . GLN A 1 91 ?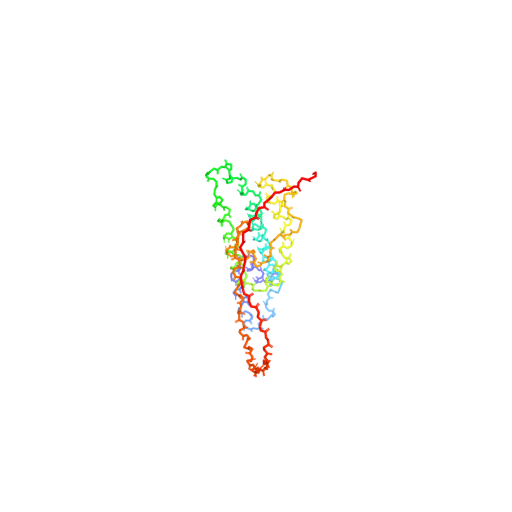 6.157 2.196 -0.589 1.00 98.56 91 GLN A CA 1
ATOM 777 C C . GLN A 1 91 ? 6.675 1.045 0.279 1.00 98.56 91 GLN A C 1
ATOM 779 O O . GLN A 1 91 ? 5.923 0.537 1.109 1.00 98.56 91 GLN A O 1
ATOM 784 N N . ARG A 1 92 ? 7.959 0.675 0.171 1.00 98.50 92 ARG A N 1
ATOM 785 C CA . ARG A 1 92 ? 8.578 -0.341 1.043 1.00 98.50 92 ARG A CA 1
ATOM 786 C C . ARG A 1 92 ? 8.553 0.061 2.509 1.00 98.50 92 ARG A C 1
ATOM 788 O O . ARG A 1 92 ? 8.108 -0.717 3.353 1.00 98.50 92 ARG A O 1
ATOM 795 N N . LYS A 1 93 ? 8.953 1.296 2.817 1.00 98.31 93 LYS A N 1
ATOM 796 C CA . LYS A 1 93 ? 8.914 1.836 4.180 1.00 98.31 93 LYS A CA 1
ATOM 797 C C . LYS A 1 93 ? 7.502 1.775 4.755 1.00 98.31 93 LYS A C 1
ATOM 799 O O . LYS A 1 93 ? 7.319 1.337 5.890 1.00 98.31 93 LYS A O 1
ATOM 804 N N . GLN A 1 94 ? 6.506 2.194 3.983 1.00 98.31 94 GLN A N 1
ATOM 805 C CA . GLN A 1 94 ? 5.124 2.199 4.444 1.00 98.31 94 GLN A CA 1
ATOM 806 C C . GLN A 1 94 ? 4.542 0.786 4.578 1.00 98.31 94 GLN A C 1
ATOM 808 O O . GLN A 1 94 ? 3.866 0.503 5.563 1.00 98.31 94 GLN A O 1
ATOM 813 N N . LEU A 1 95 ? 4.873 -0.136 3.669 1.00 98.12 95 LEU A N 1
ATOM 814 C CA . LEU A 1 95 ? 4.546 -1.558 3.818 1.00 98.12 95 LEU A CA 1
ATOM 815 C C . LEU A 1 95 ? 5.165 -2.145 5.090 1.00 98.12 95 LEU A C 1
ATOM 817 O O . LEU A 1 95 ? 4.491 -2.854 5.832 1.00 98.12 95 LEU A O 1
ATOM 821 N N . ALA A 1 96 ? 6.420 -1.814 5.400 1.00 97.56 96 ALA A N 1
ATOM 822 C CA . ALA A 1 96 ? 7.073 -2.263 6.625 1.00 97.56 96 ALA A CA 1
ATOM 823 C C . ALA A 1 96 ? 6.400 -1.703 7.893 1.00 97.56 96 ALA A C 1
ATOM 825 O O . ALA A 1 96 ? 6.334 -2.390 8.915 1.00 97.56 96 ALA A O 1
ATOM 826 N N . VAL A 1 97 ? 5.888 -0.466 7.848 1.00 97.81 97 VAL A N 1
ATOM 827 C CA . VAL A 1 97 ? 5.074 0.117 8.930 1.00 97.81 97 VAL A CA 1
ATOM 828 C C . VAL A 1 97 ? 3.756 -0.640 9.079 1.00 97.81 97 VAL A C 1
ATOM 830 O O . VAL A 1 97 ? 3.474 -1.125 10.177 1.00 97.81 97 VAL A O 1
ATOM 833 N N . LEU A 1 98 ? 3.012 -0.811 7.986 1.00 96.69 98 LEU A N 1
ATOM 834 C CA . LEU A 1 98 ? 1.719 -1.492 7.960 1.00 96.69 98 LEU A CA 1
ATOM 835 C C . LEU A 1 98 ? 1.828 -2.939 8.465 1.00 96.69 98 LEU A C 1
ATOM 837 O O . LEU A 1 98 ? 1.110 -3.346 9.373 1.00 96.69 98 LEU A O 1
ATOM 841 N N . LEU A 1 99 ? 2.795 -3.711 7.964 1.00 95.75 99 LEU A N 1
ATOM 842 C CA . LEU A 1 99 ? 3.011 -5.105 8.374 1.00 95.75 99 LEU A CA 1
ATOM 843 C C . LEU A 1 99 ? 3.516 -5.246 9.818 1.00 95.75 99 LEU A C 1
ATOM 845 O O . LEU A 1 99 ? 3.401 -6.325 10.406 1.00 95.75 99 LEU A O 1
ATOM 849 N N . ARG A 1 100 ? 4.102 -4.189 10.394 1.00 95.81 100 ARG A N 1
ATOM 850 C CA . ARG A 1 100 ? 4.484 -4.148 11.812 1.00 95.81 100 ARG A CA 1
ATOM 851 C C . ARG A 1 100 ? 3.280 -3.848 12.703 1.00 95.81 100 ARG A C 1
ATOM 853 O O . ARG A 1 100 ? 3.177 -4.445 13.770 1.00 95.81 100 ARG A O 1
ATOM 860 N N . GLN A 1 101 ? 2.404 -2.939 12.279 1.00 93.81 101 GLN A N 1
ATOM 861 C CA . GLN A 1 101 ? 1.169 -2.602 12.995 1.00 93.81 101 GLN A CA 1
ATOM 862 C C . GLN A 1 101 ? 0.156 -3.749 12.935 1.00 93.81 101 GLN A C 1
ATOM 864 O O . GLN A 1 101 ? -0.459 -4.074 13.949 1.00 93.81 101 GLN A O 1
ATOM 869 N N . SER A 1 102 ? 0.090 -4.432 11.791 1.00 91.62 102 SER A N 1
ATOM 870 C CA . SER A 1 102 ? -0.897 -5.480 11.527 1.00 91.62 102 SER A CA 1
ATOM 871 C C . SER A 1 102 ? -0.217 -6.752 11.002 1.00 91.62 102 SER A C 1
ATOM 873 O O . SER A 1 102 ? -0.334 -7.093 9.823 1.00 91.62 102 SER A O 1
ATOM 875 N N . PRO A 1 103 ? 0.478 -7.527 11.868 1.00 90.56 103 PRO A N 1
ATOM 876 C CA . PRO A 1 103 ? 1.228 -8.721 11.456 1.00 90.56 103 PRO A CA 1
ATOM 877 C C . PRO A 1 103 ? 0.391 -9.789 10.746 1.00 90.56 103 PRO A C 1
ATOM 879 O O . PRO A 1 103 ? 0.935 -10.583 9.982 1.00 90.56 103 PRO A O 1
ATOM 882 N N . ARG A 1 104 ? -0.930 -9.805 10.979 1.00 89.38 104 ARG A N 1
ATOM 883 C CA . ARG A 1 104 ? -1.874 -10.720 10.319 1.00 89.38 104 ARG A CA 1
ATOM 884 C C . ARG A 1 104 ? -1.914 -10.517 8.805 1.00 89.38 104 ARG A C 1
ATOM 886 O O . ARG A 1 104 ? -2.130 -11.480 8.085 1.00 89.38 104 ARG A O 1
ATOM 893 N N . LEU A 1 105 ? -1.633 -9.310 8.311 1.00 93.56 105 LEU A N 1
ATOM 894 C CA . LEU A 1 105 ? -1.588 -9.028 6.874 1.00 93.56 105 LEU A CA 1
ATOM 895 C C . LEU A 1 105 ? -0.523 -9.851 6.136 1.00 93.56 105 LEU A C 1
ATOM 897 O O . LEU A 1 105 ? -0.659 -10.106 4.943 1.00 93.56 105 LEU A O 1
ATOM 901 N N . LYS A 1 106 ? 0.500 -10.354 6.840 1.00 93.12 106 LYS A N 1
ATOM 902 C CA . LYS A 1 106 ? 1.510 -11.241 6.247 1.00 93.12 106 LYS A CA 1
ATOM 903 C C . LYS A 1 106 ? 0.906 -12.527 5.679 1.00 93.12 106 LYS A C 1
ATOM 905 O O . LYS A 1 106 ? 1.434 -13.040 4.701 1.00 93.12 106 LYS A O 1
ATOM 910 N N . SER A 1 107 ? -0.188 -13.040 6.254 1.00 93.75 107 SER A N 1
ATOM 911 C CA . SER A 1 107 ? -0.803 -14.287 5.779 1.00 93.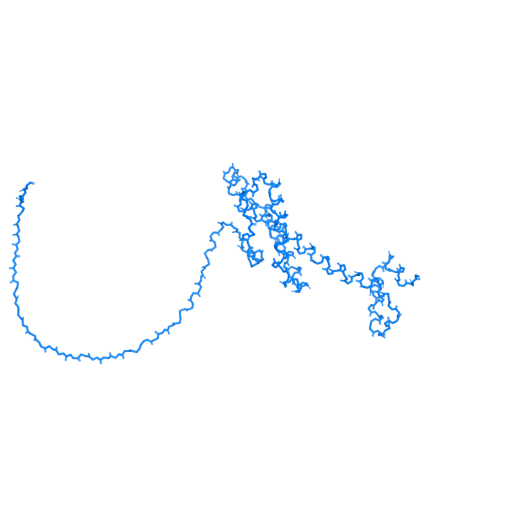75 107 SER A CA 1
ATOM 912 C C . SER A 1 107 ? -1.542 -14.132 4.452 1.00 93.75 107 SER A C 1
ATOM 914 O O . SER A 1 107 ? -1.731 -15.122 3.759 1.00 93.75 107 SER A O 1
ATOM 916 N N . VAL A 1 108 ? -1.965 -12.912 4.105 1.00 95.00 108 VAL A N 1
ATOM 917 C CA . VAL A 1 108 ? -2.667 -12.609 2.844 1.00 95.00 108 VAL A CA 1
ATOM 918 C C . VAL A 1 108 ? -1.754 -11.947 1.813 1.00 95.00 108 VAL A C 1
ATOM 920 O O . VAL A 1 108 ? -2.178 -11.705 0.694 1.00 95.00 108 VAL A O 1
ATOM 923 N N . LEU A 1 109 ? -0.487 -11.690 2.153 1.00 96.00 109 LEU A N 1
ATOM 924 C CA . LEU A 1 109 ? 0.439 -10.919 1.324 1.00 96.00 109 LEU A CA 1
ATOM 925 C C . LEU A 1 109 ? 0.568 -11.467 -0.103 1.00 96.00 109 LEU A C 1
ATOM 927 O O . LEU A 1 109 ? 0.494 -10.704 -1.059 1.00 96.00 109 LEU A O 1
ATOM 931 N N . VAL A 1 110 ? 0.734 -12.784 -0.251 1.00 97.19 110 VAL A N 1
ATOM 932 C CA . VAL A 1 110 ? 0.874 -13.431 -1.567 1.00 97.19 110 VAL A CA 1
ATOM 933 C C . VAL A 1 110 ? -0.403 -13.289 -2.395 1.00 97.19 110 VAL A C 1
ATOM 935 O O . VAL A 1 110 ? -0.334 -12.942 -3.569 1.00 97.19 110 VAL A O 1
ATOM 938 N N . GLU A 1 111 ? -1.567 -13.502 -1.781 1.00 97.38 111 GLU A N 1
ATOM 939 C CA . GLU A 1 111 ? -2.866 -13.312 -2.434 1.00 97.38 111 GLU A CA 1
ATOM 940 C C . GLU A 1 111 ? -3.047 -11.854 -2.877 1.00 97.38 111 GLU A C 1
ATOM 942 O O . GLU A 1 111 ? -3.434 -11.594 -4.014 1.00 97.38 111 GLU A O 1
ATOM 947 N N . THR A 1 112 ? -2.691 -10.895 -2.019 1.00 97.69 112 THR A N 1
ATOM 948 C CA . THR A 1 112 ? -2.793 -9.468 -2.336 1.00 97.69 112 THR A CA 1
ATOM 949 C C . THR A 1 112 ? -1.820 -9.044 -3.438 1.00 97.69 112 THR A C 1
ATOM 951 O O . THR A 1 112 ? -2.181 -8.216 -4.266 1.00 97.69 112 THR A O 1
ATOM 954 N N . ILE A 1 113 ? -0.618 -9.628 -3.517 1.00 98.50 113 ILE A N 1
ATOM 955 C CA . ILE A 1 113 ? 0.305 -9.399 -4.644 1.00 98.50 113 ILE A CA 1
ATOM 956 C C . ILE A 1 113 ? -0.339 -9.845 -5.960 1.00 98.50 113 ILE A C 1
ATOM 958 O O . ILE A 1 113 ? -0.283 -9.112 -6.945 1.00 98.50 113 ILE A O 1
ATOM 962 N N . LEU A 1 114 ? -0.962 -11.029 -5.978 1.00 97.69 114 LEU A N 1
ATOM 963 C CA . LEU A 1 114 ? -1.634 -11.551 -7.170 1.00 97.69 114 LEU A CA 1
ATOM 964 C C . LEU A 1 114 ? -2.831 -10.684 -7.578 1.00 97.69 114 LEU A C 1
ATOM 966 O O . LEU A 1 114 ? -3.023 -10.456 -8.769 1.00 97.69 114 LEU A O 1
ATOM 970 N N . ALA A 1 115 ? -3.594 -10.178 -6.606 1.00 97.44 115 ALA A N 1
ATOM 971 C CA . ALA A 1 115 ? -4.713 -9.271 -6.849 1.00 97.44 115 ALA A CA 1
ATOM 972 C C . ALA A 1 115 ? -4.255 -7.900 -7.379 1.00 97.44 115 ALA A C 1
ATOM 974 O O . ALA A 1 115 ? -4.827 -7.396 -8.338 1.00 97.44 115 ALA A O 1
ATOM 975 N N . ALA A 1 116 ? -3.183 -7.336 -6.816 1.00 98.38 116 ALA A N 1
ATOM 976 C CA . ALA A 1 116 ? -2.665 -6.021 -7.192 1.00 98.38 116 ALA A CA 1
ATOM 977 C C . ALA A 1 116 ? -1.917 -6.011 -8.539 1.00 98.38 116 ALA A C 1
ATOM 979 O O . ALA A 1 116 ? -1.774 -4.958 -9.164 1.00 98.38 116 ALA A O 1
ATOM 980 N N . TYR A 1 117 ? -1.385 -7.158 -8.980 1.00 98.56 117 TYR A N 1
ATOM 981 C CA . TYR A 1 117 ? -0.492 -7.227 -10.139 1.00 98.56 117 TYR A CA 1
ATOM 982 C C . TYR A 1 117 ? -1.118 -6.740 -11.462 1.00 98.56 117 TYR A C 1
ATOM 984 O O . TYR A 1 117 ? -0.475 -5.931 -12.135 1.00 98.56 117 TYR A O 1
ATOM 992 N N . PRO A 1 118 ? -2.342 -7.149 -11.855 1.00 98.25 118 PRO A N 1
ATOM 993 C CA . PRO A 1 118 ? -2.958 -6.686 -13.100 1.00 98.25 118 PRO A CA 1
ATOM 994 C C . PRO A 1 118 ? -3.108 -5.161 -13.164 1.00 98.25 118 PRO A C 1
ATOM 996 O O . PRO A 1 118 ? -2.786 -4.548 -14.184 1.00 98.25 118 PRO A O 1
ATOM 999 N N . ASP A 1 119 ? -3.517 -4.539 -12.058 1.00 98.44 119 ASP A N 1
ATOM 1000 C CA . ASP A 1 119 ? -3.663 -3.085 -11.980 1.00 98.44 119 ASP A CA 1
ATOM 1001 C C . ASP A 1 119 ? -2.302 -2.376 -11.955 1.00 98.44 119 ASP A C 1
ATOM 1003 O O . ASP A 1 119 ? -2.140 -1.301 -12.536 1.00 98.44 119 ASP A O 1
ATOM 1007 N N . ALA A 1 120 ? -1.284 -2.996 -11.352 1.00 98.50 120 ALA A N 1
ATOM 1008 C CA . ALA A 1 120 ? 0.084 -2.495 -11.400 1.00 98.50 120 ALA A CA 1
ATOM 1009 C C . ALA A 1 120 ? 0.658 -2.512 -12.828 1.00 98.50 120 ALA A C 1
ATOM 1011 O O . ALA A 1 120 ? 1.332 -1.559 -13.229 1.00 98.50 120 ALA A O 1
ATOM 1012 N N . VAL A 1 121 ? 0.366 -3.560 -13.611 1.00 98.50 121 VAL A N 1
ATOM 1013 C CA . VAL A 1 121 ? 0.711 -3.638 -15.040 1.00 98.50 121 VAL A CA 1
ATOM 1014 C C . VAL A 1 121 ? -0.026 -2.557 -15.827 1.00 98.50 121 VAL A C 1
ATOM 1016 O O . VAL A 1 121 ? 0.597 -1.864 -16.631 1.00 98.50 121 VAL A O 1
ATOM 1019 N N . ASP A 1 122 ? -1.326 -2.359 -15.590 1.00 98.25 122 ASP A N 1
ATOM 1020 C CA . ASP A 1 122 ? -2.095 -1.307 -16.262 1.00 98.25 122 ASP A CA 1
ATOM 1021 C C . ASP A 1 122 ? -1.549 0.096 -15.954 1.00 98.25 122 ASP A C 1
ATOM 1023 O O . ASP A 1 122 ? -1.369 0.905 -16.872 1.00 98.25 122 ASP A O 1
ATOM 1027 N N . LEU A 1 123 ? -1.209 0.370 -14.690 1.00 98.38 123 LEU A N 1
ATOM 1028 C CA . LEU A 1 123 ? -0.582 1.625 -14.281 1.00 98.38 123 LEU A CA 1
ATOM 1029 C C . LEU A 1 123 ? 0.783 1.813 -14.957 1.00 98.38 123 LEU A C 1
ATOM 1031 O O . LEU A 1 123 ? 1.023 2.847 -15.586 1.00 98.38 123 LEU A O 1
ATOM 1035 N N . ALA A 1 124 ? 1.655 0.803 -14.896 1.00 97.94 124 ALA A N 1
ATOM 1036 C CA . ALA A 1 124 ? 2.969 0.844 -15.532 1.00 97.94 124 ALA A CA 1
ATOM 1037 C C . ALA A 1 124 ? 2.853 1.072 -17.045 1.00 97.94 124 ALA A C 1
ATOM 1039 O O . ALA A 1 124 ? 3.564 1.912 -17.598 1.00 97.94 124 ALA A O 1
ATOM 1040 N N . ARG A 1 125 ? 1.918 0.392 -17.717 1.00 97.56 125 ARG A N 1
ATOM 1041 C CA . ARG A 1 125 ? 1.612 0.561 -19.144 1.00 97.56 125 ARG A CA 1
ATOM 1042 C C . ARG A 1 125 ? 1.169 1.987 -19.464 1.00 97.56 125 ARG A C 1
ATOM 1044 O O . ARG A 1 125 ? 1.708 2.597 -20.385 1.00 97.56 125 ARG A O 1
ATOM 1051 N N . LYS A 1 126 ? 0.211 2.537 -18.713 1.00 97.00 126 LYS A N 1
ATOM 1052 C CA . LYS A 1 126 ? -0.318 3.894 -18.934 1.00 97.00 126 LYS A CA 1
ATOM 1053 C C . LYS A 1 126 ? 0.760 4.965 -18.766 1.00 97.00 126 LYS A C 1
ATOM 1055 O O . LYS A 1 126 ? 0.843 5.880 -19.583 1.00 97.00 126 LYS A O 1
ATOM 1060 N N . GLU A 1 127 ? 1.602 4.838 -17.744 1.00 96.38 127 GLU A N 1
ATOM 1061 C CA . GLU A 1 127 ? 2.659 5.813 -17.458 1.00 96.38 127 GLU A CA 1
ATOM 1062 C C . GLU A 1 127 ? 3.867 5.682 -18.393 1.00 96.38 127 GLU A C 1
ATOM 1064 O O . GLU A 1 127 ? 4.462 6.688 -18.782 1.00 96.38 127 GLU A O 1
ATOM 1069 N N . SER A 1 128 ? 4.237 4.453 -18.762 1.00 94.12 128 SER A N 1
ATOM 1070 C CA . SER A 1 128 ? 5.398 4.193 -19.620 1.00 94.12 128 SER A CA 1
ATOM 1071 C C . SER A 1 128 ? 5.096 4.285 -21.113 1.00 94.12 128 SER A C 1
ATOM 1073 O O . SER A 1 128 ? 6.007 4.519 -21.908 1.00 94.12 128 SER A O 1
ATOM 1075 N N . ARG A 1 129 ? 3.822 4.109 -21.491 1.00 93.12 129 ARG A N 1
ATOM 1076 C CA . ARG A 1 129 ? 3.344 3.915 -22.869 1.00 93.12 129 ARG A CA 1
ATOM 1077 C C . ARG A 1 129 ? 3.972 2.706 -23.575 1.00 93.12 129 ARG A C 1
ATOM 1079 O O . ARG A 1 129 ? 3.966 2.653 -24.803 1.00 93.12 129 ARG A O 1
ATOM 1086 N N . LEU A 1 130 ? 4.511 1.749 -22.817 1.00 94.38 130 LEU A N 1
ATOM 1087 C CA . LEU A 1 130 ? 4.999 0.481 -23.354 1.00 94.38 130 LEU A CA 1
ATOM 1088 C C . LEU A 1 130 ? 3.819 -0.445 -23.709 1.00 94.38 130 LEU A C 1
ATOM 1090 O O . LEU A 1 130 ? 2.773 -0.360 -23.061 1.00 94.38 130 LEU A O 1
ATOM 1094 N N . PRO A 1 131 ? 3.959 -1.333 -24.711 1.00 94.62 131 PRO A N 1
ATOM 1095 C CA . PRO A 1 131 ? 2.969 -2.373 -24.999 1.00 94.62 131 PRO A CA 1
ATOM 1096 C C . PRO A 1 131 ? 2.749 -3.288 -23.787 1.00 94.62 131 PRO A C 1
ATOM 1098 O O . PRO A 1 131 ? 3.691 -3.542 -23.033 1.00 94.62 131 PRO A O 1
ATOM 1101 N N . VAL A 1 132 ? 1.528 -3.802 -23.604 1.00 91.50 132 VAL A N 1
ATOM 1102 C CA . VAL A 1 132 ? 1.199 -4.676 -22.458 1.00 91.50 132 VAL A CA 1
ATOM 1103 C C . VAL A 1 132 ? 2.019 -5.969 -22.475 1.00 91.50 132 VAL A C 1
ATOM 1105 O O . VAL A 1 132 ? 2.395 -6.477 -21.428 1.00 91.50 132 VAL A O 1
ATOM 1108 N N . GLU A 1 133 ? 2.382 -6.432 -23.668 1.00 95.19 133 GLU A N 1
ATOM 1109 C CA . GLU A 1 133 ? 3.193 -7.616 -23.952 1.00 95.19 133 GLU A CA 1
ATOM 1110 C C . GLU A 1 133 ? 4.643 -7.481 -23.465 1.00 95.19 133 GLU A C 1
ATOM 1112 O O . GLU A 1 133 ? 5.376 -8.466 -23.421 1.00 95.19 133 GLU A O 1
ATOM 1117 N N . THR A 1 134 ? 5.065 -6.264 -23.102 1.00 95.75 134 THR A N 1
ATOM 1118 C CA . THR A 1 134 ? 6.374 -6.010 -22.486 1.00 95.75 134 THR A CA 1
ATOM 1119 C C . THR A 1 134 ? 6.435 -6.583 -21.072 1.00 95.75 134 THR A C 1
ATOM 1121 O O . THR A 1 134 ? 7.505 -6.960 -20.601 1.00 95.75 134 THR A O 1
ATOM 1124 N N . PHE A 1 135 ? 5.290 -6.634 -20.388 1.00 96.50 135 PHE A N 1
ATOM 1125 C CA . PHE A 1 135 ? 5.195 -7.088 -19.011 1.00 96.50 135 PHE A CA 1
ATOM 1126 C C . PHE A 1 135 ? 4.817 -8.577 -18.976 1.00 96.50 135 PHE A C 1
ATOM 1128 O O . PHE A 1 135 ? 3.980 -9.022 -19.766 1.00 96.50 135 PHE A O 1
ATOM 1135 N N . PRO A 1 136 ? 5.423 -9.371 -18.079 1.00 96.25 136 PRO A N 1
ATOM 1136 C CA . PRO A 1 136 ? 5.119 -10.791 -17.971 1.00 96.25 136 PRO A CA 1
ATOM 1137 C C . PRO A 1 136 ? 3.678 -11.019 -17.495 1.00 96.25 136 PRO A C 1
ATOM 1139 O O . PRO A 1 136 ? 3.090 -10.201 -16.797 1.00 96.25 136 PRO A O 1
ATOM 1142 N N . VAL A 1 137 ? 3.097 -12.160 -17.872 1.00 93.31 137 VAL A N 1
ATOM 1143 C CA . VAL A 1 137 ? 1.739 -12.532 -17.441 1.00 93.31 137 VAL A CA 1
ATOM 1144 C C . VAL A 1 137 ? 1.677 -12.819 -15.931 1.00 93.31 137 VAL A C 1
ATOM 1146 O O . VAL A 1 137 ? 0.783 -12.290 -15.272 1.00 93.31 137 VAL A O 1
ATOM 1149 N N . PRO A 1 138 ? 2.586 -13.624 -15.340 1.00 95.38 138 PRO A N 1
ATOM 1150 C CA . PRO A 1 138 ? 2.693 -13.717 -13.889 1.00 95.38 138 PRO A CA 1
ATOM 1151 C C . PRO A 1 138 ? 3.549 -12.581 -13.316 1.00 95.38 138 PRO A C 1
ATOM 1153 O O . PRO A 1 138 ? 4.511 -12.140 -13.946 1.00 95.38 138 PRO A O 1
ATOM 1156 N N . CYS A 1 139 ? 3.257 -12.183 -12.073 1.00 97.00 139 CYS A N 1
ATOM 1157 C CA . CYS A 1 139 ? 4.122 -11.273 -11.327 1.00 97.00 139 CYS A CA 1
ATOM 1158 C C . CYS A 1 139 ? 5.549 -11.848 -11.245 1.00 97.00 139 CYS A C 1
ATOM 1160 O O . CYS A 1 139 ? 5.713 -12.966 -10.748 1.00 97.00 139 CYS A O 1
ATOM 1162 N N . PRO A 1 140 ? 6.583 -11.113 -11.699 1.00 97.00 140 PRO A N 1
ATOM 1163 C CA . PRO A 1 140 ? 7.957 -11.608 -11.706 1.00 97.00 140 PRO A CA 1
ATOM 1164 C C . PRO A 1 140 ? 8.639 -11.484 -10.336 1.00 97.00 140 PRO A C 1
ATOM 1166 O O . PRO A 1 140 ? 9.758 -11.965 -10.166 1.00 97.00 140 PRO A O 1
ATOM 1169 N N . TYR A 1 141 ? 7.989 -10.833 -9.365 1.00 97.50 141 TYR A N 1
ATOM 1170 C CA . TYR A 1 141 ? 8.567 -10.516 -8.063 1.00 97.50 141 TYR A CA 1
ATOM 1171 C C . TYR A 1 141 ? 7.959 -11.374 -6.958 1.00 97.50 141 TYR A C 1
ATOM 1173 O O . TYR A 1 141 ? 6.737 -11.460 -6.818 1.00 97.50 141 TYR A O 1
ATOM 1181 N N . THR A 1 142 ? 8.813 -11.960 -6.122 1.00 97.19 142 THR A N 1
ATOM 1182 C CA . THR A 1 142 ? 8.366 -12.638 -4.901 1.00 97.19 142 THR A CA 1
ATOM 1183 C C . THR A 1 142 ? 8.056 -11.633 -3.791 1.00 97.19 142 THR A C 1
ATOM 1185 O O . THR A 1 142 ? 8.501 -10.482 -3.820 1.00 97.19 142 THR A O 1
ATOM 1188 N N . ALA A 1 143 ? 7.325 -12.071 -2.763 1.00 96.94 143 ALA A N 1
ATOM 1189 C CA . ALA A 1 143 ? 7.054 -11.243 -1.589 1.00 96.94 143 ALA A CA 1
ATOM 1190 C C . ALA A 1 143 ? 8.352 -10.757 -0.915 1.00 96.94 143 ALA A C 1
ATOM 1192 O O . ALA A 1 143 ? 8.450 -9.599 -0.512 1.00 96.94 143 ALA A O 1
ATOM 1193 N N . GLU A 1 144 ? 9.370 -11.615 -0.845 1.00 96.56 144 GLU A N 1
ATOM 1194 C CA . GLU A 1 144 ? 10.680 -11.291 -0.274 1.00 96.56 144 GLU A CA 1
ATOM 1195 C C . GLU A 1 144 ? 11.386 -10.198 -1.083 1.00 96.56 144 GLU A C 1
ATOM 1197 O O . GLU A 1 144 ? 11.940 -9.268 -0.504 1.00 96.56 144 GLU A O 1
ATOM 1202 N N . GLN A 1 145 ? 11.328 -10.266 -2.416 1.00 97.62 145 GLN A N 1
ATOM 1203 C CA . GLN A 1 145 ? 11.907 -9.248 -3.297 1.00 97.62 145 GLN A CA 1
ATOM 1204 C C . GLN A 1 145 ? 11.180 -7.903 -3.186 1.00 97.62 145 GLN A C 1
ATOM 1206 O O . GLN A 1 145 ? 11.816 -6.847 -3.148 1.00 97.62 145 GLN A O 1
ATOM 1211 N N . LEU A 1 146 ? 9.848 -7.920 -3.097 1.00 97.69 146 LEU A N 1
ATOM 1212 C CA . LEU A 1 146 ? 9.057 -6.701 -2.928 1.00 97.69 146 LEU A CA 1
ATOM 1213 C C . LEU A 1 146 ? 9.388 -5.998 -1.606 1.00 97.69 146 LEU A C 1
ATOM 1215 O O . LEU A 1 146 ? 9.574 -4.781 -1.594 1.00 97.69 146 LEU A O 1
ATOM 1219 N N . LEU A 1 147 ? 9.530 -6.757 -0.517 1.00 96.44 147 LEU A N 1
ATOM 1220 C CA . LEU A 1 147 ? 9.825 -6.223 0.816 1.00 96.44 147 LEU A CA 1
ATOM 1221 C C . LEU A 1 147 ? 11.316 -5.953 1.077 1.00 96.44 147 LEU A C 1
ATOM 1223 O O . LEU A 1 147 ? 11.650 -5.359 2.098 1.00 96.44 147 LEU A O 1
ATOM 1227 N N . SER A 1 148 ? 12.211 -6.380 0.188 1.00 96.50 148 SER A N 1
ATOM 1228 C CA . SER A 1 148 ? 13.654 -6.180 0.331 1.00 96.50 148 SER A CA 1
ATOM 1229 C C . SER A 1 148 ? 14.071 -4.784 -0.123 1.00 96.50 148 SER A C 1
ATOM 1231 O O . SER A 1 148 ? 14.018 -4.488 -1.316 1.00 96.50 148 SER A O 1
ATOM 1233 N N . ASP A 1 149 ? 14.592 -3.961 0.789 1.00 92.31 149 ASP A N 1
ATOM 1234 C CA . ASP A 1 149 ? 15.081 -2.606 0.483 1.00 92.31 149 ASP A CA 1
ATOM 1235 C C . ASP A 1 149 ? 16.166 -2.587 -0.609 1.00 92.31 149 ASP A C 1
ATOM 1237 O O . ASP A 1 149 ? 16.173 -1.694 -1.460 1.00 92.31 149 ASP A O 1
ATOM 1241 N N . ASP A 1 150 ? 17.010 -3.622 -0.652 1.00 91.25 150 ASP A N 1
ATOM 1242 C CA . ASP A 1 150 ? 18.135 -3.733 -1.589 1.00 91.25 150 ASP A CA 1
ATOM 1243 C C . ASP A 1 150 ? 17.755 -4.296 -2.970 1.00 91.25 150 ASP A C 1
ATOM 1245 O O . ASP A 1 150 ? 18.595 -4.377 -3.870 1.00 91.25 150 ASP A O 1
ATOM 1249 N N . PHE A 1 151 ? 16.501 -4.715 -3.173 1.00 95.38 151 PHE A N 1
ATOM 1250 C CA . PHE A 1 151 ? 16.106 -5.355 -4.426 1.00 95.38 151 PHE A CA 1
ATOM 1251 C C . PHE A 1 151 ? 15.741 -4.326 -5.500 1.00 95.38 151 PHE A C 1
ATOM 1253 O O . PHE A 1 151 ? 14.826 -3.518 -5.312 1.00 95.38 151 PHE A O 1
ATOM 1260 N N . TYR A 1 152 ? 16.403 -4.424 -6.654 1.00 93.75 152 TYR A N 1
ATOM 1261 C CA . TYR A 1 152 ? 16.059 -3.725 -7.890 1.00 93.75 152 TYR A CA 1
ATOM 1262 C C . TYR A 1 152 ? 16.223 -4.695 -9.068 1.00 93.75 152 TYR A C 1
ATOM 1264 O O . TYR A 1 152 ? 17.301 -5.268 -9.221 1.00 93.75 152 TYR A O 1
ATOM 1272 N N . PRO A 1 153 ? 15.202 -4.901 -9.913 1.00 91.75 153 PRO A N 1
ATOM 1273 C CA . PRO A 1 153 ? 15.332 -5.782 -11.067 1.00 91.75 153 PRO A CA 1
ATOM 1274 C C . PRO A 1 153 ? 16.448 -5.319 -12.010 1.00 91.75 153 PRO A C 1
ATOM 1276 O O . PRO A 1 153 ? 16.678 -4.118 -12.175 1.00 91.75 153 PRO A O 1
ATOM 1279 N N . GLY A 1 154 ? 17.169 -6.271 -12.601 1.00 80.12 154 GLY A N 1
ATOM 1280 C CA . GLY A 1 154 ? 18.302 -5.994 -13.488 1.00 80.12 154 GLY A CA 1
ATOM 1281 C C . GLY A 1 154 ? 19.610 -5.613 -12.782 1.00 80.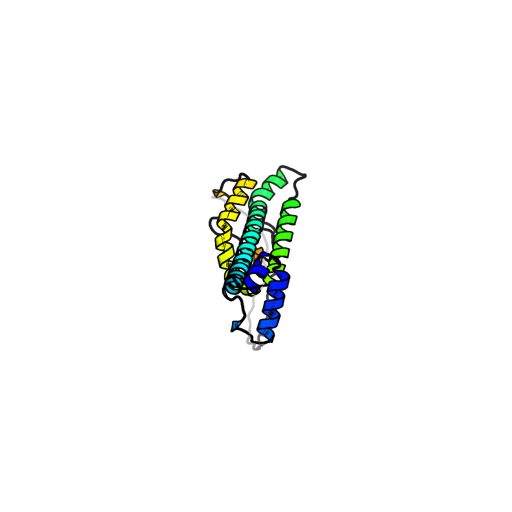12 154 GLY A C 1
ATOM 1282 O O . GLY A 1 154 ? 20.652 -5.595 -13.438 1.00 80.12 154 GLY A O 1
ATOM 1283 N N . SER A 1 155 ? 19.619 -5.376 -11.461 1.00 63.47 155 SER A N 1
ATOM 1284 C CA . SER A 1 155 ? 20.877 -5.359 -10.714 1.00 63.47 155 SER A CA 1
ATOM 1285 C C . SER A 1 155 ? 21.326 -6.807 -10.502 1.00 63.47 155 SER A C 1
ATOM 1287 O O . SER A 1 155 ? 20.591 -7.646 -9.981 1.00 63.47 155 SER A O 1
ATOM 1289 N N . THR A 1 156 ? 22.532 -7.154 -10.951 1.00 40.78 156 THR A N 1
ATOM 1290 C CA . THR A 1 156 ? 23.139 -8.452 -10.640 1.00 40.78 156 THR A CA 1
ATOM 1291 C C . THR A 1 156 ? 23.467 -8.494 -9.151 1.00 40.78 156 THR A C 1
ATOM 1293 O O . THR A 1 156 ? 24.614 -8.288 -8.748 1.00 40.78 156 THR A O 1
ATOM 1296 N N . THR A 1 157 ? 22.471 -8.752 -8.307 1.00 41.69 157 THR A N 1
ATOM 1297 C CA . THR A 1 157 ? 22.707 -9.124 -6.916 1.00 41.69 157 THR A CA 1
ATOM 1298 C C . THR A 1 157 ? 23.329 -10.510 -6.947 1.00 41.69 157 THR A C 1
ATOM 1300 O O . THR A 1 157 ? 22.647 -11.531 -6.999 1.00 41.69 157 THR A O 1
ATOM 1303 N N . THR A 1 158 ? 24.662 -10.543 -6.975 1.00 36.41 158 THR A N 1
ATOM 1304 C CA . THR A 1 158 ? 25.439 -11.746 -6.684 1.00 36.41 158 THR A CA 1
ATOM 1305 C C . THR A 1 158 ? 25.076 -12.161 -5.266 1.00 36.41 158 THR A C 1
ATOM 1307 O O . THR A 1 158 ? 25.646 -11.668 -4.294 1.00 36.41 158 THR A O 1
ATOM 1310 N N . SER A 1 159 ? 24.095 -13.051 -5.144 1.00 37.25 159 SER A N 1
ATOM 1311 C CA . SER A 1 159 ? 23.828 -13.759 -3.904 1.00 37.25 159 SER A CA 1
ATOM 1312 C C . SER A 1 159 ? 25.052 -14.626 -3.630 1.00 37.25 159 SER A C 1
ATOM 1314 O O . SER A 1 159 ? 25.227 -15.696 -4.217 1.00 37.25 159 SER A O 1
ATOM 1316 N N . ARG A 1 160 ? 25.972 -14.134 -2.791 1.00 40.03 160 ARG A N 1
ATOM 1317 C CA . ARG A 1 160 ? 27.008 -14.983 -2.202 1.00 40.03 160 ARG A CA 1
ATOM 1318 C C . ARG A 1 160 ? 26.298 -15.964 -1.280 1.00 40.03 160 ARG A C 1
ATOM 1320 O O . ARG A 1 160 ? 26.091 -15.695 -0.102 1.00 40.03 160 ARG A O 1
ATOM 1327 N N . SER A 1 161 ? 25.936 -17.109 -1.847 1.00 36.94 161 SER A N 1
ATOM 1328 C CA . SER A 1 161 ? 25.610 -18.312 -1.099 1.00 36.94 161 SER A CA 1
ATOM 1329 C C . SER A 1 161 ? 26.806 -18.647 -0.210 1.00 36.94 161 SER A C 1
ATOM 1331 O O . SER A 1 161 ? 27.834 -19.130 -0.689 1.00 36.94 161 SER A O 1
ATOM 1333 N N . PHE A 1 162 ? 26.689 -18.377 1.089 1.00 43.41 162 PHE A N 1
ATOM 1334 C CA . PHE A 1 162 ? 27.570 -18.968 2.086 1.00 43.41 162 PHE A CA 1
ATOM 1335 C C . PHE A 1 162 ? 27.250 -20.462 2.155 1.00 43.41 162 PHE A C 1
ATOM 1337 O O . PHE A 1 162 ? 26.433 -20.906 2.955 1.00 43.41 162 PHE A O 1
ATOM 1344 N N . ALA A 1 163 ? 27.891 -21.246 1.288 1.00 39.62 163 ALA A N 1
ATOM 1345 C CA . ALA A 1 163 ? 27.979 -22.681 1.477 1.00 39.62 163 ALA A CA 1
ATOM 1346 C C . ALA A 1 163 ? 28.816 -22.925 2.739 1.00 39.62 163 ALA A C 1
ATOM 1348 O O . ALA A 1 163 ? 30.033 -22.725 2.756 1.00 39.62 163 ALA A O 1
ATOM 1349 N N . THR A 1 164 ? 28.148 -23.314 3.820 1.00 39.84 164 THR A N 1
ATOM 1350 C CA . THR A 1 164 ? 28.785 -23.835 5.025 1.00 39.84 164 THR A CA 1
ATOM 1351 C C . THR A 1 164 ? 29.536 -25.107 4.639 1.00 39.84 164 THR A C 1
ATOM 1353 O O . THR A 1 164 ? 28.942 -26.163 4.437 1.00 39.84 164 THR A O 1
ATOM 1356 N N . SER A 1 165 ? 30.854 -24.996 4.481 1.00 35.81 165 SER A N 1
ATOM 1357 C CA . SER A 1 165 ? 31.729 -26.136 4.227 1.00 35.81 165 SER A CA 1
ATOM 1358 C C . SER A 1 165 ? 31.824 -26.976 5.503 1.00 35.81 165 SER A C 1
ATOM 1360 O O . SER A 1 165 ? 32.614 -26.691 6.405 1.00 35.81 165 SER A O 1
ATOM 1362 N N . ALA A 1 166 ? 30.966 -27.991 5.610 1.00 39.94 166 ALA A N 1
ATOM 1363 C CA . ALA A 1 166 ? 31.104 -29.045 6.601 1.00 39.94 166 ALA A CA 1
ATOM 1364 C C . ALA A 1 166 ? 32.258 -29.961 6.174 1.00 39.94 166 ALA A C 1
ATOM 1366 O O . ALA A 1 166 ? 32.153 -30.787 5.270 1.00 39.94 166 ALA A O 1
ATOM 1367 N N . ARG A 1 167 ? 33.391 -29.754 6.841 1.00 40.69 167 ARG A N 1
ATOM 1368 C CA . ARG A 1 167 ? 34.603 -30.569 6.814 1.00 40.69 167 ARG A CA 1
ATOM 1369 C C . ARG A 1 167 ? 34.270 -32.033 7.136 1.00 40.69 167 ARG A C 1
ATOM 1371 O O . ARG A 1 167 ? 34.062 -32.372 8.296 1.00 40.69 167 ARG A O 1
ATOM 1378 N N . ALA A 1 168 ? 34.273 -32.897 6.124 1.00 40.44 168 ALA A N 1
ATOM 1379 C CA . ALA A 1 168 ? 34.323 -34.344 6.307 1.00 40.44 168 ALA A CA 1
ATOM 1380 C C . ALA A 1 168 ? 35.793 -34.792 6.347 1.00 40.44 168 ALA A C 1
ATOM 1382 O O . ALA A 1 168 ? 36.512 -34.754 5.350 1.00 40.44 168 ALA A O 1
ATOM 1383 N N . THR A 1 169 ? 36.254 -35.171 7.534 1.00 43.94 169 THR A N 1
ATOM 1384 C CA . THR A 1 169 ? 37.517 -35.877 7.767 1.00 43.94 169 THR A CA 1
ATOM 1385 C C . THR A 1 169 ? 37.428 -37.300 7.217 1.00 43.94 169 THR A C 1
ATOM 1387 O O . THR A 1 169 ? 36.632 -38.095 7.711 1.00 43.94 169 THR A O 1
ATOM 1390 N N . ALA A 1 170 ? 38.260 -37.629 6.229 1.00 42.97 170 ALA A N 1
ATOM 1391 C CA . ALA A 1 170 ? 38.522 -39.007 5.819 1.00 42.97 170 ALA A CA 1
ATOM 1392 C C . ALA A 1 170 ? 39.636 -39.616 6.697 1.00 42.97 170 ALA A C 1
ATOM 1394 O O . ALA A 1 170 ? 40.614 -38.919 6.982 1.00 42.97 170 ALA A O 1
ATOM 1395 N N . PRO A 1 171 ? 39.534 -40.887 7.125 1.00 44.84 171 PRO A N 1
ATOM 1396 C CA . PRO A 1 171 ? 40.623 -41.566 7.813 1.00 44.84 171 PRO A CA 1
ATOM 1397 C C . PRO A 1 171 ? 41.631 -42.173 6.826 1.00 44.84 171 PRO A C 1
ATOM 1399 O O . PRO A 1 171 ? 41.282 -42.898 5.896 1.00 44.84 171 PRO A O 1
ATOM 1402 N N . THR A 1 172 ? 42.903 -41.887 7.087 1.00 38.91 172 THR A N 1
ATOM 1403 C CA . THR A 1 172 ? 44.090 -42.526 6.513 1.00 38.91 172 THR A CA 1
ATOM 1404 C C . THR A 1 172 ? 44.150 -44.003 6.908 1.00 38.91 172 THR A C 1
ATOM 1406 O O . THR A 1 172 ? 44.087 -44.319 8.095 1.00 38.91 172 THR A O 1
ATOM 1409 N N . SER A 1 173 ? 44.358 -44.905 5.945 1.00 42.94 173 SER A N 1
ATOM 1410 C CA . SER A 1 173 ? 44.881 -46.245 6.228 1.00 42.94 173 SER A CA 1
ATOM 1411 C C . SER A 1 173 ? 45.925 -46.655 5.191 1.00 42.94 173 SER A C 1
ATOM 1413 O O . SER A 1 173 ? 45.711 -46.617 3.981 1.00 42.94 173 SER A O 1
ATOM 1415 N N . THR A 1 174 ? 47.087 -46.969 5.740 1.00 39.28 174 THR A N 1
ATOM 1416 C CA . THR A 1 174 ? 48.381 -47.316 5.167 1.00 39.28 174 THR A CA 1
ATOM 1417 C C . THR A 1 174 ? 48.458 -48.819 4.899 1.00 39.28 174 THR A C 1
ATOM 1419 O O . THR A 1 174 ? 48.258 -49.589 5.831 1.00 39.28 174 THR A O 1
ATOM 1422 N N . ALA A 1 175 ? 48.857 -49.240 3.694 1.00 35.53 175 ALA A N 1
ATOM 1423 C CA . ALA A 1 175 ? 49.667 -50.450 3.492 1.00 35.53 175 ALA A CA 1
ATOM 1424 C C . ALA A 1 175 ? 50.240 -50.526 2.061 1.00 35.53 175 ALA A C 1
ATOM 1426 O O . ALA A 1 175 ? 49.524 -50.574 1.067 1.00 35.53 175 ALA A O 1
ATOM 1427 N N . SER A 1 176 ? 51.564 -50.576 1.998 1.00 37.06 176 SER A N 1
ATOM 1428 C CA . SER A 1 176 ? 52.440 -51.073 0.923 1.00 37.06 176 SER A CA 1
ATOM 1429 C C . SER A 1 176 ? 53.502 -51.942 1.645 1.00 37.06 176 SER A C 1
ATOM 1431 O O . SER A 1 176 ? 53.563 -51.819 2.874 1.00 37.06 176 SER A O 1
ATOM 1433 N N . PRO A 1 177 ? 54.387 -52.748 1.012 1.00 55.53 177 PRO A N 1
ATOM 1434 C CA . PRO A 1 177 ? 54.675 -52.883 -0.423 1.00 55.53 177 PRO A CA 1
ATOM 1435 C C . PRO A 1 177 ? 54.921 -54.345 -0.899 1.00 55.53 177 PRO A C 1
ATOM 1437 O O . PRO A 1 177 ? 55.029 -55.275 -0.105 1.00 55.53 177 PRO A O 1
ATOM 1440 N N . SER A 1 178 ? 55.112 -54.550 -2.207 1.00 36.09 178 SER A N 1
ATOM 1441 C CA . SER A 1 178 ? 55.968 -55.626 -2.748 1.00 36.09 178 SER A CA 1
ATOM 1442 C C . SER A 1 178 ? 56.453 -55.271 -4.160 1.00 36.09 178 SER A C 1
ATOM 1444 O O . SER A 1 178 ? 55.666 -55.089 -5.082 1.00 36.09 178 SER A O 1
ATOM 1446 N N . ALA A 1 179 ? 57.773 -55.133 -4.279 1.00 40.81 179 ALA A N 1
ATOM 1447 C CA . ALA A 1 179 ? 58.580 -55.104 -5.507 1.00 40.81 179 ALA A CA 1
ATOM 1448 C C . ALA A 1 179 ? 59.016 -56.571 -5.840 1.00 40.81 179 ALA A C 1
ATOM 1450 O O . ALA A 1 179 ? 58.634 -57.439 -5.052 1.00 40.81 179 ALA A O 1
ATOM 1451 N N . PRO A 1 180 ? 59.844 -56.916 -6.867 1.00 54.03 180 PRO A N 1
ATOM 1452 C CA . PRO A 1 180 ? 60.731 -56.035 -7.640 1.00 54.03 180 PRO A CA 1
ATOM 1453 C C . PRO A 1 180 ? 61.005 -56.379 -9.139 1.00 54.03 180 PRO A C 1
ATOM 1455 O O . PRO A 1 180 ? 60.647 -57.426 -9.657 1.00 54.03 180 PRO A O 1
ATOM 1458 N N . MET A 1 181 ? 61.749 -55.457 -9.777 1.00 33.25 181 MET A N 1
ATOM 1459 C CA . MET A 1 181 ? 62.818 -55.661 -10.784 1.00 33.25 181 MET A CA 1
ATOM 1460 C C . MET A 1 181 ? 62.521 -56.305 -12.156 1.00 33.25 181 MET A C 1
ATOM 1462 O O . MET A 1 181 ? 62.386 -57.517 -12.268 1.00 33.25 181 MET A O 1
ATOM 1466 N N . SER A 1 182 ? 62.743 -55.545 -13.242 1.00 38.94 182 SER A N 1
ATOM 1467 C CA . SER A 1 182 ? 64.031 -55.590 -13.977 1.00 38.94 182 SER A CA 1
ATOM 1468 C C . SER A 1 182 ? 64.110 -54.660 -15.203 1.00 38.94 182 SER A C 1
ATOM 1470 O O . SER A 1 182 ? 63.226 -54.650 -16.048 1.00 38.94 182 SER A O 1
ATOM 1472 N N . ALA A 1 183 ? 65.243 -53.945 -15.259 1.00 37.97 183 ALA A N 1
ATOM 1473 C CA . ALA A 1 183 ? 66.135 -53.642 -16.391 1.00 37.97 183 ALA A CA 1
ATOM 1474 C C . ALA A 1 183 ? 65.627 -53.021 -17.715 1.00 37.97 183 ALA A C 1
ATOM 1476 O O . ALA A 1 183 ? 64.824 -53.602 -18.432 1.00 37.97 183 ALA A O 1
ATOM 1477 N N . GLY A 1 184 ? 66.324 -51.954 -18.147 1.00 36.94 184 GLY A N 1
ATOM 1478 C CA . GLY A 1 184 ? 66.756 -51.866 -19.551 1.00 36.94 184 GLY A CA 1
ATOM 1479 C C . GLY A 1 184 ? 66.806 -50.485 -20.223 1.00 36.94 184 GLY A C 1
ATOM 1480 O O . GLY A 1 184 ? 65.902 -50.147 -20.965 1.00 36.94 184 GLY A O 1
ATOM 1481 N N . VAL A 1 185 ? 67.921 -49.762 -20.041 1.00 43.19 185 VAL A N 1
ATOM 1482 C CA . VAL A 1 185 ? 68.721 -49.097 -21.106 1.00 43.19 185 VAL A CA 1
ATOM 1483 C C . VAL A 1 185 ? 68.099 -47.959 -21.971 1.00 43.19 185 VAL A C 1
ATOM 1485 O O . VAL A 1 185 ? 67.204 -48.138 -22.785 1.00 43.19 185 VAL A O 1
ATOM 1488 N N . ARG A 1 186 ? 68.714 -46.769 -21.850 1.00 39.28 186 ARG A N 1
ATOM 1489 C CA . ARG A 1 186 ? 68.756 -45.603 -22.781 1.00 39.28 186 ARG A CA 1
ATOM 1490 C C . ARG A 1 186 ? 69.830 -45.830 -23.880 1.00 39.28 186 ARG A C 1
ATOM 1492 O O . ARG A 1 186 ? 70.622 -46.745 -23.695 1.00 39.28 186 ARG A O 1
ATOM 1499 N N . PRO A 1 187 ? 70.105 -44.918 -24.845 1.00 55.03 187 PRO A N 1
ATOM 1500 C CA . PRO A 1 187 ? 69.325 -43.834 -25.470 1.00 55.03 187 PRO A CA 1
ATOM 1501 C C . PRO A 1 187 ? 69.424 -43.867 -27.027 1.00 55.03 187 PRO A C 1
ATOM 1503 O O . PRO A 1 187 ? 70.190 -44.636 -27.596 1.00 55.03 187 PRO A O 1
ATOM 1506 N N . GLY A 1 188 ? 68.735 -42.973 -27.745 1.00 39.16 188 GLY A N 1
ATOM 1507 C CA . GLY A 1 188 ? 68.959 -42.803 -29.189 1.00 39.16 188 GLY A CA 1
ATOM 1508 C C . GLY A 1 188 ? 68.237 -41.594 -29.767 1.00 39.16 188 GLY A C 1
ATOM 1509 O O . GLY A 1 188 ? 67.091 -41.332 -29.431 1.00 39.16 188 GLY A O 1
ATOM 1510 N N . ARG A 1 189 ? 68.942 -40.816 -30.579 1.00 41.75 189 ARG A N 1
ATOM 1511 C CA . ARG A 1 189 ? 68.648 -39.435 -30.970 1.00 41.75 189 ARG A CA 1
ATOM 1512 C C . ARG A 1 189 ? 68.326 -39.392 -32.474 1.00 41.75 189 ARG A C 1
ATOM 1514 O O . ARG A 1 189 ? 68.920 -40.145 -33.234 1.00 41.75 189 ARG A O 1
ATOM 1521 N N . SER A 1 190 ? 67.553 -38.379 -32.869 1.00 43.47 190 SER A N 1
ATOM 1522 C CA . SER A 1 190 ? 67.603 -37.653 -34.158 1.00 43.47 190 SER A CA 1
ATOM 1523 C C . SER A 1 190 ? 67.049 -38.265 -35.469 1.00 43.47 190 SER A C 1
ATOM 1525 O O . SER A 1 190 ? 67.483 -39.302 -35.948 1.00 43.47 190 SER A O 1
ATOM 1527 N N . THR A 1 191 ? 66.224 -37.419 -36.111 1.00 43.06 191 THR A N 1
ATOM 1528 C CA . THR A 1 191 ? 66.289 -36.928 -37.511 1.00 43.06 191 THR A CA 1
ATOM 1529 C C . THR A 1 191 ? 65.446 -37.567 -38.634 1.00 43.06 191 THR A C 1
ATOM 1531 O O . THR A 1 191 ? 65.609 -38.723 -38.993 1.00 43.06 191 THR A O 1
ATOM 1534 N N . THR A 1 192 ? 64.682 -36.654 -39.263 1.00 45.38 192 THR A N 1
ATOM 1535 C CA . THR A 1 192 ? 64.355 -36.486 -40.700 1.00 45.38 192 THR A CA 1
ATOM 1536 C C . THR A 1 192 ? 62.985 -36.947 -41.236 1.00 45.38 192 THR A C 1
ATOM 1538 O O . THR A 1 192 ? 62.617 -38.112 -41.209 1.00 45.38 192 THR A O 1
ATOM 1541 N N . SER A 1 193 ? 62.281 -35.934 -41.759 1.00 41.47 193 SER A N 1
ATOM 1542 C CA . SER A 1 193 ? 61.088 -35.847 -42.634 1.00 41.47 193 SER A CA 1
ATOM 1543 C C . SER A 1 193 ? 61.315 -36.468 -44.047 1.00 41.47 193 SER A C 1
ATOM 1545 O O . SER A 1 193 ? 62.422 -36.943 -44.289 1.00 41.47 193 SER A O 1
ATOM 1547 N N . PRO A 1 194 ? 60.463 -36.255 -45.083 1.00 63.44 194 PRO A N 1
ATOM 1548 C CA . PRO A 1 194 ? 59.029 -36.546 -45.285 1.00 63.44 194 PRO A CA 1
ATOM 1549 C C . PRO A 1 194 ? 58.760 -37.368 -46.590 1.00 63.44 194 PRO A C 1
ATOM 1551 O O . PRO A 1 194 ? 59.651 -37.562 -47.411 1.00 63.44 194 PRO A O 1
ATOM 1554 N N . GLY A 1 195 ? 57.511 -37.789 -46.850 1.00 46.06 195 GLY A N 1
ATOM 1555 C CA . GLY A 1 195 ? 57.069 -38.336 -48.155 1.00 46.06 195 GLY A CA 1
ATOM 1556 C C . GLY A 1 195 ? 55.549 -38.562 -48.188 1.00 46.06 195 GLY A C 1
ATOM 1557 O O . GLY A 1 195 ? 55.054 -39.408 -47.456 1.00 46.06 195 GLY A O 1
ATOM 1558 N N . VAL A 1 196 ? 54.762 -37.653 -48.774 1.00 53.28 196 VAL A N 1
ATOM 1559 C CA . VAL A 1 196 ? 54.217 -37.680 -50.153 1.00 53.28 196 VAL A CA 1
ATOM 1560 C C . VAL A 1 196 ? 53.336 -38.900 -50.455 1.00 53.28 196 VAL A C 1
ATOM 1562 O O . VAL A 1 196 ? 53.837 -40.001 -50.671 1.00 53.28 196 VAL A O 1
ATOM 1565 N N . ARG A 1 197 ? 52.031 -38.642 -50.582 1.00 53.31 197 ARG A N 1
ATOM 1566 C CA . ARG A 1 197 ? 51.162 -39.135 -51.657 1.00 53.31 197 ARG A CA 1
ATOM 1567 C C . ARG A 1 197 ? 50.165 -38.044 -52.016 1.00 53.31 197 ARG A C 1
ATOM 1569 O O . ARG A 1 197 ? 49.816 -37.272 -51.097 1.00 53.31 197 ARG A O 1
#